Protein AF-0000000076025352 (afdb_homodimer)

Nearest PDB structures (foldseek):
  6xon-assembly1_A  TM=9.510E-01  e=1.377E-17  Tequatrovirus T4
  6xop-assembly1_A  TM=9.539E-01  e=1.949E-17  Tequatrovirus T4
  6xoq-assembly1_A  TM=9.532E-01  e=2.065E-17  Tequatrovirus T4
  6xom-assembly1_A  TM=9.532E-01  e=6.968E-17  Tequatrovirus T4
  3tdz-assembly2_B  TM=9.406E-01  e=8.784E-17  Homo sapiens

Foldseek 3Di:
DDDPDDPDDDPPPPPPPPPPPPPVVVVVVVVVVVVVVVVVVVVCVVVVVVQCVPVVSVLVVQLVVQVVQADPPDQFHQLVSLLVVCCVSCVVQAPCSVLLNVCCVVPPNGTHHSLLSNCVNVCRNPADQQRPPDDLPDPHDVSVSVSCVVCNVVRVVVDPPD/DDDPDDPPPPPPPPPPPPPPPPPVVVVVVVVVVVVVVVVVVVVCVVVVVVQCVPVVSVLVVQLVVQVVQADPPDQFHQLVSLLVVCCVSCVVQAPCSVLLNVCCVVPPNGTHHSLLSNCVNVCRNPADQQSVPDDLPDPHDPSVSVSCVVCNVVRVPVDPPD

Sequence (324 aa):
MTTRSALTGSSSSPGSSGQPHSASSQNRSSWMAWCDSIEKLKAQLPKMEQELKDQGKFKDFYQFTFNFAKNPGQKGLDLEMAIAYWNLVLAGRFKFLDLWNKFLVEHHKRSIPKDTWNLLLDFSTMITDDMSNYDEEGAWPVLIDDFVEFARPHIGTKSTAVMTTRS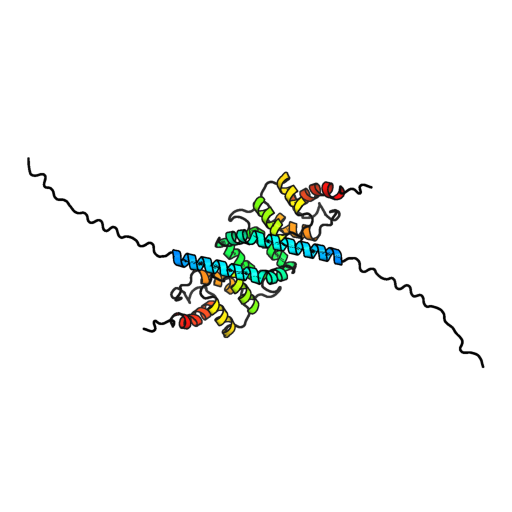ALTGSSSSPGSSGQPHSASSQNRSSWMAWCDSIEKLKAQLPKMEQELKDQGKFKDFYQFTFNFAKNPGQKGLDLEMAIAYWNLVLAGRFKFLDLWNKFLVEHHKRSIPKDTWNLLLDFSTMITDDMSNYDEEGAWPVLIDDFVEFARPHIGTKSTAV

Secondary structure (DSSP, 8-state):
-----------------------HHHHHHHHHHHHHHHHHHHHHHHHHHHHHTSHHHHHHHHHHHHHHHSPTT-SSBPHHHHHHHHHHHSTTT-TTHHHHHHHIIIII-SPBPHHHHHHHHHHHHH--TT-TT--TTSS--HHHHHHHHHHHHHHTTS----/-----------------------HHHHHHHHHHHHHHHHHHHHHHHHHHHHHTSHHHHHHHHHHHHHHHSPTT-SSBPHHHHHHHHHHHSTTT-TTHHHHHHHIIIII-SPBPHHHHHHHHHHHHH--TT-TT--TTSS--HHHHHHHHHHHHHHTTS----

Radius of gyration: 31.34 Å; Cα contacts (8 Å, |Δi|>4): 227; chains: 2; bounding box: 153×83×58 Å

Organism: Dicentrarchus labrax (NCBI:txid13489)

pLDDT: mean 78.86, std 25.61, range [17.31, 98.81]

InterPro domains:
  IPR005176 Potentiating neddylation domain [PF03556] (40-150)
  IPR005176 Potentiating neddylation domain [PS51229] (1-152)
  IPR014764 Defective-in-cullin neddylation protein [PTHR12281] (34-154)
  IPR042460 DCN1-like, PONY binding domain [G3DSA:1.10.238.200] (54-161)

Solvent-accessible surface area (backbone atoms only — not comparable to full-atom values): 19331 Å² total; per-residue (Å²): 135,87,80,89,68,69,90,66,85,82,80,74,73,81,74,77,75,74,72,75,74,75,61,62,61,59,49,50,51,44,49,51,17,48,49,50,17,49,53,39,39,60,70,40,42,64,58,53,50,56,51,46,65,38,65,68,46,31,48,53,50,57,55,47,47,52,68,64,68,27,55,90,93,53,84,40,26,51,45,72,58,46,51,52,49,42,54,34,72,33,36,63,56,28,92,53,47,68,60,51,50,50,49,37,71,75,70,60,79,50,59,44,46,60,67,51,62,50,48,47,54,57,47,39,72,66,59,46,92,75,49,76,76,66,62,83,84,49,98,63,50,66,68,56,47,52,44,50,68,62,43,47,70,68,55,66,63,73,54,79,82,120,140,79,82,85,71,74,85,73,77,77,76,76,72,80,74,76,75,75,70,77,74,76,62,62,60,57,48,51,51,43,48,51,16,48,49,50,18,48,54,39,40,60,70,39,42,64,59,52,50,58,50,46,68,38,65,68,46,31,47,54,50,58,53,47,48,54,67,65,67,26,57,89,92,53,84,42,26,51,45,72,58,46,51,53,48,43,53,33,74,34,36,62,57,28,93,53,49,67,60,51,50,50,48,37,70,74,71,60,80,50,60,43,47,60,68,50,61,53,48,47,54,57,47,39,71,67,59,47,91,77,48,75,76,65,63,82,85,49,97,64,49,67,70,57,48,54,45,49,66,61,42,48,69,68,56,68,59,71,57,79,82,121

Structure (mmCIF, N/CA/C/O backbone):
data_AF-0000000076025352-model_v1
#
loop_
_entity.id
_entity.type
_entity.pdbx_description
1 polymer 'DCN1-like protein'
#
loop_
_atom_site.group_PDB
_atom_site.id
_atom_site.type_symbol
_atom_site.label_atom_id
_atom_site.label_alt_id
_atom_site.label_comp_id
_atom_site.label_asym_id
_atom_site.label_entity_id
_atom_site.label_seq_id
_atom_site.pdbx_PDB_ins_code
_atom_site.Cartn_x
_atom_site.Cartn_y
_atom_site.Cartn_z
_atom_site.occupancy
_atom_site.B_iso_or_equiv
_atom_site.auth_seq_id
_atom_site.auth_comp_id
_atom_site.auth_asym_id
_atom_site.auth_atom_id
_atom_site.pdbx_PDB_model_num
ATOM 1 N N . MET A 1 1 ? 79.125 31.109 20.969 1 20.23 1 MET A N 1
ATOM 2 C CA . MET A 1 1 ? 78.375 31.891 21.953 1 20.23 1 MET A CA 1
ATOM 3 C C . MET A 1 1 ? 76.938 31.375 22.062 1 20.23 1 MET A C 1
ATOM 5 O O . MET A 1 1 ? 76.5 30.625 21.203 1 20.23 1 MET A O 1
ATOM 9 N N . THR A 1 2 ? 76.062 32.375 22.234 1 18.56 2 THR A N 1
ATOM 10 C CA . THR A 1 2 ? 74.875 32.5 23.156 1 18.56 2 THR A CA 1
ATOM 11 C C . THR A 1 2 ? 73.75 31.609 22.688 1 18.56 2 THR A C 1
ATOM 13 O O . THR A 1 2 ? 73.625 31.312 21.5 1 18.56 2 THR A O 1
ATOM 16 N N . THR A 1 3 ? 72.875 31.344 23.656 1 18.31 3 THR A N 1
ATOM 17 C CA . THR A 1 3 ? 71.875 30.578 24.344 1 18.31 3 THR A CA 1
ATOM 18 C C . THR A 1 3 ? 70.562 30.609 23.562 1 18.31 3 THR A C 1
ATOM 20 O O . THR A 1 3 ? 70.062 31.688 23.219 1 18.31 3 THR A O 1
ATOM 23 N N . ARG A 1 4 ? 70.188 29.453 22.984 1 26.75 4 ARG A N 1
ATOM 24 C CA . ARG A 1 4 ? 69.125 28.781 22.234 1 26.75 4 ARG A CA 1
ATOM 25 C C . ARG A 1 4 ? 67.75 29 22.906 1 26.75 4 ARG A C 1
ATOM 27 O O . ARG A 1 4 ? 66.875 28.203 22.734 1 26.75 4 ARG A O 1
ATOM 34 N N . SER A 1 5 ? 67.75 30.281 23.656 1 18.2 5 SER A N 1
ATOM 35 C CA . SER A 1 5 ? 66.688 30.188 24.656 1 18.2 5 SER A CA 1
ATOM 36 C C . SER A 1 5 ? 65.375 29.875 24 1 18.2 5 SER A C 1
ATOM 38 O O . SER A 1 5 ? 65.188 30.047 22.797 1 18.2 5 SER A O 1
ATOM 40 N N . ALA A 1 6 ? 64.188 30.297 24.688 1 22.97 6 ALA A N 1
ATOM 41 C CA . ALA A 1 6 ? 62.969 29.828 25.344 1 22.97 6 ALA A CA 1
ATOM 42 C C . ALA A 1 6 ? 61.75 30.109 24.5 1 22.97 6 ALA A C 1
ATOM 44 O O . ALA A 1 6 ? 60.625 29.906 24.938 1 22.97 6 ALA A O 1
ATOM 45 N N . LEU A 1 7 ? 61.969 30.562 23.156 1 24.22 7 LEU A N 1
ATOM 46 C CA . LEU A 1 7 ? 60.75 31.297 22.844 1 24.22 7 LEU A CA 1
ATOM 47 C C . LEU A 1 7 ? 59.531 30.391 22.938 1 24.22 7 LEU A C 1
ATOM 49 O O . LEU A 1 7 ? 59.438 29.391 22.234 1 24.22 7 LEU A O 1
ATOM 53 N N . THR A 1 8 ? 58.906 30.359 24.188 1 19.48 8 THR A N 1
ATOM 54 C CA . THR A 1 8 ? 57.812 29.578 24.734 1 19.48 8 THR A CA 1
ATOM 55 C C . THR A 1 8 ? 56.531 29.828 23.953 1 19.48 8 THR A C 1
ATOM 57 O O . THR A 1 8 ? 55.75 28.891 23.703 1 19.48 8 THR A O 1
ATOM 60 N N . GLY A 1 9 ? 56.188 31.141 23.656 1 20.77 9 GLY A N 1
ATOM 61 C CA . GLY A 1 9 ? 54.812 31.375 24.109 1 20.77 9 GLY A CA 1
ATOM 62 C C . GLY A 1 9 ? 53.781 30.547 23.359 1 20.77 9 GLY A C 1
ATOM 63 O O . GLY A 1 9 ? 54.062 30 22.297 1 20.77 9 GLY A O 1
ATOM 64 N N . SER A 1 10 ? 52.531 30.375 24 1 20.89 10 SER A N 1
ATOM 65 C CA . SER A 1 10 ? 51.25 29.656 24.188 1 20.89 10 SER A CA 1
ATOM 66 C C . SER A 1 10 ? 50.281 29.922 23.031 1 20.89 10 SER A C 1
ATOM 68 O O . SER A 1 10 ? 50 31.078 22.734 1 20.89 10 SER A O 1
ATOM 70 N N . SER A 1 11 ? 50.406 29.266 21.922 1 21.17 11 SER A N 1
ATOM 71 C CA . SER A 1 11 ? 49.5 29.328 20.781 1 21.17 11 SER A CA 1
ATOM 72 C C . SER A 1 11 ? 48.094 29 21.188 1 21.17 11 SER A C 1
ATOM 74 O O . SER A 1 11 ? 47.812 27.891 21.641 1 21.17 11 SER A O 1
ATOM 76 N N . SER A 1 12 ? 47.375 29.953 21.875 1 21.78 12 SER A N 1
ATOM 77 C CA . SER A 1 12 ? 46 29.75 22.328 1 21.78 12 SER A CA 1
ATOM 78 C C . SER A 1 12 ? 45.062 29.484 21.141 1 21.78 12 SER A C 1
ATOM 80 O O . SER A 1 12 ? 44.75 30.406 20.391 1 21.78 12 SER A O 1
ATOM 82 N N . SER A 1 13 ? 45.344 28.688 20.156 1 24.89 13 SER A N 1
ATOM 83 C CA . SER A 1 13 ? 44.375 28.734 19.094 1 24.89 13 SER A CA 1
ATOM 84 C C . SER A 1 13 ? 42.969 28.391 19.594 1 24.89 13 SER A C 1
ATOM 86 O O . SER A 1 13 ? 42.812 27.469 20.422 1 24.89 13 SER A O 1
ATOM 88 N N . PRO A 1 14 ? 42 29.359 19.641 1 24.5 14 PRO A N 1
ATOM 89 C CA . PRO A 1 14 ? 40.625 29.234 20.078 1 24.5 14 PRO A CA 1
ATOM 90 C C . PRO A 1 14 ? 39.844 28.125 19.344 1 24.5 14 PRO A C 1
ATOM 92 O O . PRO A 1 14 ? 39.969 28.016 18.125 1 24.5 14 PRO A O 1
ATOM 95 N N . GLY A 1 15 ? 40 26.828 19.672 1 24.16 15 GLY A N 1
ATOM 96 C CA . GLY A 1 15 ? 39.219 25.766 19.094 1 24.16 15 GLY A CA 1
ATOM 97 C C . GLY A 1 15 ? 37.719 25.984 19.203 1 24.16 15 GLY A C 1
ATOM 98 O O . GLY A 1 15 ? 37.188 26.094 20.312 1 24.16 15 GLY A O 1
ATOM 99 N N . SER A 1 16 ? 37.188 26.922 18.422 1 25.41 16 SER A N 1
ATOM 100 C CA . SER A 1 16 ? 35.719 27.094 18.406 1 25.41 16 SER A CA 1
ATOM 101 C C . SER A 1 16 ? 35.031 25.734 18.328 1 25.41 16 SER A C 1
ATOM 103 O O . SER A 1 16 ? 35.312 24.922 17.453 1 25.41 16 SER A O 1
ATOM 105 N N . SER A 1 17 ? 34.781 25.156 19.5 1 27.14 17 SER A N 1
ATOM 106 C CA . SER A 1 17 ? 33.938 23.969 19.641 1 27.14 17 SER A CA 1
ATOM 107 C C . SER A 1 17 ? 32.594 24.156 18.938 1 27.14 17 SER A C 1
ATOM 109 O O . SER A 1 17 ? 31.859 25.094 19.219 1 27.14 17 SER A O 1
ATOM 111 N N . GLY A 1 18 ? 32.469 24.141 17.625 1 29.23 18 GLY A N 1
ATOM 112 C CA . GLY A 1 18 ? 31.219 24 16.922 1 29.23 18 GLY A CA 1
ATOM 113 C C . GLY A 1 18 ? 30.25 23.031 17.578 1 29.23 18 GLY A C 1
ATOM 114 O O . GLY A 1 18 ? 30.594 21.875 17.797 1 29.23 18 GLY A O 1
ATOM 115 N N . GLN A 1 19 ? 29.5 23.5 18.547 1 30.59 19 GLN A N 1
ATOM 116 C CA . GLN A 1 19 ? 28.453 22.703 19.188 1 30.59 19 GLN A CA 1
ATOM 117 C C . GLN A 1 19 ? 27.609 21.984 18.141 1 30.59 19 GLN A C 1
ATOM 119 O O . GLN A 1 19 ? 27.125 22.609 17.188 1 30.59 19 GLN A O 1
ATOM 124 N N . PRO A 1 20 ? 27.938 20.797 17.797 1 38.41 20 PRO A N 1
ATOM 125 C CA . PRO A 1 20 ? 27.016 20.031 16.969 1 38.41 20 PRO A CA 1
ATOM 126 C C . PRO A 1 20 ? 25.547 20.266 17.344 1 38.41 20 PRO A C 1
ATOM 128 O O . PRO A 1 20 ? 25.219 20.359 18.516 1 38.41 20 PRO A O 1
ATOM 131 N N . HIS A 1 21 ? 24.828 21.234 16.844 1 34 21 HIS A N 1
ATOM 132 C CA . HIS A 1 21 ? 23.391 21.406 16.953 1 34 21 HIS A CA 1
ATOM 133 C C . HIS A 1 21 ? 22.688 20.062 17.156 1 34 21 HIS A C 1
ATOM 135 O O . HIS A 1 21 ? 23.156 19.031 16.656 1 34 21 HIS A O 1
ATOM 141 N N . SER A 1 22 ? 21.844 19.781 18.172 1 35.88 22 SER A N 1
ATOM 142 C CA . SER A 1 22 ? 21.031 18.734 18.766 1 35.88 22 SER A CA 1
ATOM 143 C C . SER A 1 22 ? 20.188 18.016 17.719 1 35.88 22 SER A C 1
ATOM 145 O O . SER A 1 22 ? 19.094 18.469 17.375 1 35.88 22 SER A O 1
ATOM 147 N N . ALA A 1 23 ? 20.562 17.703 16.609 1 42.88 23 ALA A N 1
ATOM 148 C CA . ALA A 1 23 ? 20.031 16.688 15.727 1 42.88 23 ALA A CA 1
ATOM 149 C C . ALA A 1 23 ? 19.484 15.5 16.516 1 42.88 23 ALA A C 1
ATOM 151 O O . ALA A 1 23 ? 18.766 14.656 15.961 1 42.88 23 ALA A O 1
ATOM 152 N N . SER A 1 24 ? 19.891 15.227 17.688 1 44.38 24 SER A N 1
ATOM 153 C CA . SER A 1 24 ? 19.531 14.086 18.531 1 44.38 24 SER A CA 1
ATOM 154 C C . SER A 1 24 ? 18.047 14.133 18.922 1 44.38 24 SER A C 1
ATOM 156 O O . SER A 1 24 ? 17.422 13.094 19.094 1 44.38 24 SER A O 1
ATOM 158 N N . SER A 1 25 ? 17.562 15.328 19.266 1 47.84 25 SER A N 1
ATOM 159 C CA . SER A 1 25 ? 16.172 15.469 19.703 1 47.84 25 SER A CA 1
ATOM 160 C C . SER A 1 25 ? 15.203 15.195 18.562 1 47.84 25 SER A C 1
ATOM 162 O O . SER A 1 25 ? 14.172 14.555 18.766 1 47.84 25 SER A O 1
ATOM 164 N N . GLN A 1 26 ? 15.516 15.664 17.391 1 49.66 26 GLN A N 1
ATOM 165 C CA . GLN A 1 26 ? 14.703 15.391 16.203 1 49.66 26 GLN A CA 1
ATOM 166 C C . GLN A 1 26 ? 14.625 13.898 15.922 1 49.66 26 GLN A C 1
ATOM 168 O O . GLN A 1 26 ? 13.57 13.375 15.562 1 49.66 26 GLN A O 1
ATOM 173 N N . ASN A 1 27 ? 15.789 13.266 16.172 1 54.78 27 ASN A N 1
ATOM 174 C CA . ASN A 1 27 ? 15.828 11.828 15.938 1 54.78 27 ASN A CA 1
ATOM 175 C C . ASN A 1 27 ? 14.922 11.078 16.906 1 54.78 27 ASN A C 1
ATOM 177 O O . ASN A 1 27 ? 14.289 10.086 16.531 1 54.78 27 ASN A O 1
ATOM 181 N N . ARG A 1 28 ? 14.961 11.578 18.219 1 56.34 28 ARG A N 1
ATOM 182 C CA . ARG A 1 28 ? 14.117 10.914 19.203 1 56.34 28 ARG A CA 1
ATOM 183 C C . ARG A 1 28 ? 12.641 11.086 18.875 1 56.34 28 ARG A C 1
ATOM 185 O O . ARG A 1 28 ? 11.852 10.141 18.984 1 56.34 28 ARG A O 1
ATOM 192 N N . SER A 1 29 ? 12.289 12.297 18.391 1 61.16 29 SER A N 1
ATOM 193 C CA . SER A 1 29 ? 10.898 12.555 18.031 1 61.16 29 SER A CA 1
ATOM 194 C C . SER A 1 29 ? 10.492 11.773 16.797 1 61.16 29 SER A C 1
ATOM 196 O O . SER A 1 29 ? 9.383 11.234 16.734 1 61.16 29 SER A O 1
ATOM 198 N N . SER A 1 30 ? 11.508 11.633 15.977 1 64.69 30 SER A N 1
ATOM 199 C CA . SER A 1 30 ? 11.234 10.891 14.75 1 64.69 30 SER A CA 1
ATOM 200 C C . SER A 1 30 ? 11.062 9.398 15.031 1 64.69 30 SER A C 1
ATOM 202 O O . SER A 1 30 ? 10.18 8.758 14.461 1 64.69 30 SER A O 1
ATOM 204 N N . TRP A 1 31 ? 11.883 8.953 16.047 1 70.44 31 TRP A N 1
ATOM 205 C CA . TRP A 1 31 ? 11.789 7.547 16.406 1 70.44 31 TRP A CA 1
ATOM 206 C C . TRP A 1 31 ? 10.461 7.246 17.094 1 70.44 31 TRP A C 1
ATOM 208 O O . TRP A 1 31 ? 9.82 6.234 16.797 1 70.44 31 TRP A O 1
ATOM 218 N N . MET A 1 32 ? 10.086 8.086 17.984 1 74.44 32 MET A N 1
ATOM 219 C CA . MET A 1 32 ? 8.82 7.91 18.688 1 74.44 32 MET A CA 1
ATOM 220 C C . MET A 1 32 ? 7.645 8.008 17.734 1 74.44 32 MET A C 1
ATOM 222 O O . MET A 1 32 ? 6.691 7.227 17.828 1 74.44 32 MET A O 1
ATOM 226 N N . ALA A 1 33 ? 7.773 8.883 16.891 1 71.44 33 ALA A N 1
ATOM 227 C CA . ALA A 1 33 ? 6.734 9.047 15.883 1 71.44 33 ALA A CA 1
ATOM 228 C C . ALA A 1 33 ? 6.621 7.809 15 1 71.44 33 ALA A C 1
ATOM 230 O O . ALA A 1 33 ? 5.516 7.348 14.703 1 71.44 33 ALA A O 1
ATOM 231 N N . TRP A 1 34 ? 7.793 7.359 14.742 1 71.88 34 TRP A N 1
ATOM 232 C CA . TRP A 1 34 ? 7.828 6.141 13.938 1 71.88 34 TRP A CA 1
ATOM 233 C C . TRP A 1 34 ? 7.176 4.98 14.68 1 71.88 34 TRP A C 1
ATOM 235 O O . TRP A 1 34 ? 6.379 4.238 14.102 1 71.88 34 TRP A O 1
ATOM 245 N N . CYS A 1 35 ? 7.477 4.926 15.938 1 73.12 35 CYS A N 1
ATOM 246 C CA . CYS A 1 35 ? 6.871 3.859 16.719 1 73.12 35 CYS A CA 1
ATOM 247 C C . CYS A 1 35 ? 5.363 4.047 16.844 1 73.12 35 CYS A C 1
ATOM 249 O O . CYS A 1 35 ? 4.609 3.074 16.812 1 73.12 35 CYS A O 1
ATOM 251 N N . ASP A 1 36 ? 4.984 5.211 16.984 1 77.44 36 ASP A N 1
ATOM 252 C CA . ASP A 1 36 ? 3.562 5.523 17.078 1 77.44 36 ASP A CA 1
ATOM 253 C C . ASP A 1 36 ? 2.84 5.18 15.773 1 77.44 36 ASP A C 1
ATOM 255 O O . ASP A 1 36 ? 1.751 4.602 15.797 1 77.44 36 ASP A O 1
ATOM 259 N N . SER A 1 37 ? 3.506 5.512 14.742 1 75.44 37 SER A N 1
ATOM 260 C CA . SER A 1 37 ? 2.945 5.184 13.43 1 75.44 37 SER A CA 1
ATOM 261 C C . SER A 1 37 ? 2.793 3.676 13.258 1 75.44 37 SER A C 1
ATOM 263 O O . SER A 1 37 ? 1.781 3.205 12.734 1 75.44 37 SER A O 1
ATOM 265 N N . ILE A 1 38 ? 3.697 2.969 13.742 1 74.12 38 ILE A N 1
ATOM 266 C CA . ILE A 1 38 ? 3.676 1.519 13.586 1 74.12 38 ILE A CA 1
ATOM 267 C C . ILE A 1 38 ? 2.551 0.929 14.438 1 74.12 38 ILE A C 1
ATOM 269 O O . ILE A 1 38 ? 1.847 0.017 14 1 74.12 38 ILE A O 1
ATOM 273 N N . GLU A 1 39 ? 2.488 1.438 15.656 1 78.69 39 GLU A N 1
ATOM 274 C CA . GLU A 1 39 ? 1.408 0.969 16.516 1 78.69 39 GLU A CA 1
ATOM 275 C C . GLU A 1 39 ? 0.044 1.255 15.898 1 78.69 39 GLU A C 1
ATOM 277 O O . GLU A 1 39 ? -0.862 0.42 15.969 1 78.69 39 GLU A O 1
ATOM 282 N N . LYS A 1 40 ? -0.032 2.34 15.312 1 80.62 40 LYS A N 1
ATOM 283 C CA . LYS A 1 40 ? -1.286 2.689 14.648 1 80.62 40 LYS A CA 1
ATOM 284 C C . LYS A 1 40 ? -1.534 1.804 13.43 1 80.62 40 LYS A C 1
ATOM 286 O O . LYS A 1 40 ? -2.66 1.359 13.203 1 80.62 40 LYS A O 1
ATOM 291 N N . LEU A 1 41 ? -0.504 1.579 12.742 1 76.94 41 LEU A N 1
ATOM 292 C CA . LEU A 1 41 ? -0.614 0.673 11.602 1 76.94 41 LEU A CA 1
ATOM 293 C C . LEU A 1 41 ? -1.062 -0.714 12.055 1 76.94 41 LEU A C 1
ATOM 295 O O . LEU A 1 41 ? -1.964 -1.305 11.453 1 76.94 41 LEU A O 1
ATOM 299 N N . LYS A 1 42 ? -0.481 -1.163 13.102 1 77.19 42 LYS A N 1
ATOM 300 C CA . LYS A 1 42 ? -0.827 -2.477 13.641 1 77.19 42 LYS A CA 1
ATOM 301 C C . LY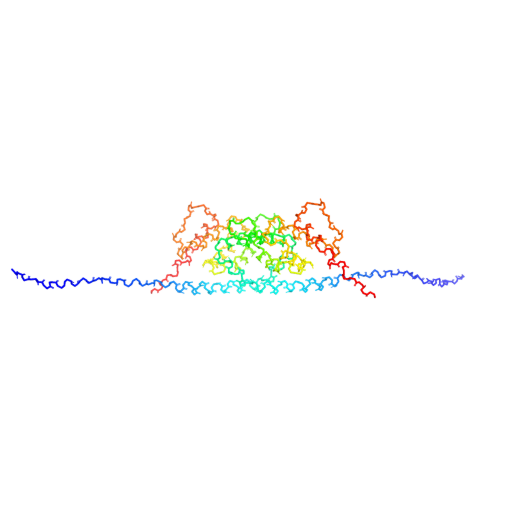S A 1 42 ? -2.291 -2.529 14.07 1 77.19 42 LYS A C 1
ATOM 303 O O . LYS A 1 42 ? -2.975 -3.529 13.844 1 77.19 42 LYS A O 1
ATOM 308 N N . ALA A 1 43 ? -2.67 -1.441 14.641 1 80.38 43 ALA A N 1
ATOM 309 C CA . ALA A 1 43 ? -4.051 -1.374 15.117 1 80.38 43 ALA A CA 1
ATOM 310 C C . ALA A 1 43 ? -5.031 -1.351 13.953 1 80.38 43 ALA A C 1
ATOM 312 O O . ALA A 1 43 ? -6.188 -1.759 14.094 1 80.38 43 ALA A O 1
ATOM 313 N N . GLN A 1 44 ? -4.566 -0.937 12.867 1 76.88 44 GLN A N 1
ATOM 314 C CA . GLN A 1 44 ? -5.438 -0.797 11.703 1 76.88 44 GLN A CA 1
ATOM 315 C C . GLN A 1 44 ? -5.34 -2.018 10.797 1 76.88 44 GLN A C 1
ATOM 317 O O . GLN A 1 44 ? -6.066 -2.121 9.805 1 76.88 44 GLN A O 1
ATOM 322 N N . LEU A 1 45 ? -4.543 -2.91 11.109 1 78.19 45 LEU A N 1
ATOM 323 C CA . LEU A 1 45 ? -4.289 -4.07 10.258 1 78.19 45 LEU A CA 1
ATOM 324 C C . LEU A 1 45 ? -5.578 -4.832 9.977 1 78.19 45 LEU A C 1
ATOM 326 O O . LEU A 1 45 ? -5.852 -5.203 8.836 1 78.19 45 LEU A O 1
ATOM 330 N N . PRO A 1 46 ? -6.426 -4.984 10.984 1 77.88 46 PRO A N 1
ATOM 331 C CA . PRO A 1 46 ? -7.684 -5.684 10.711 1 77.88 46 PRO A CA 1
ATOM 332 C C . PRO A 1 46 ? -8.547 -4.961 9.68 1 77.88 46 PRO A C 1
ATOM 334 O O . PRO A 1 46 ? -9.18 -5.605 8.836 1 77.88 46 PRO A O 1
ATOM 337 N N . LYS A 1 47 ? -8.547 -3.674 9.789 1 78.25 47 LYS A N 1
ATOM 338 C CA . LYS A 1 47 ? -9.32 -2.891 8.828 1 78.25 47 LYS A CA 1
ATOM 339 C C . LYS A 1 47 ? -8.727 -3.006 7.422 1 78.25 47 LYS A C 1
ATOM 341 O O . LYS A 1 47 ? -9.461 -3.178 6.445 1 78.25 47 LYS A O 1
ATOM 346 N N . MET A 1 48 ? -7.547 -2.928 7.355 1 77.94 48 MET A N 1
ATOM 347 C CA . MET A 1 48 ? -6.855 -3.082 6.082 1 77.94 48 MET A CA 1
ATOM 348 C C . MET A 1 48 ? -7.102 -4.465 5.492 1 77.94 48 MET A C 1
ATOM 350 O O . MET A 1 48 ? -7.336 -4.602 4.289 1 77.94 48 MET A O 1
ATOM 354 N N . GLU A 1 49 ? -7.062 -5.383 6.352 1 77 49 GLU A N 1
ATOM 355 C CA . GLU A 1 49 ? -7.344 -6.754 5.941 1 77 49 GLU A CA 1
ATOM 356 C C . GLU A 1 49 ? -8.75 -6.883 5.363 1 77 49 GLU A C 1
ATOM 358 O O . GLU A 1 49 ? -8.961 -7.582 4.371 1 77 49 GLU A O 1
ATOM 363 N N . GLN A 1 50 ? -9.609 -6.328 6.098 1 82.38 50 GLN A N 1
ATOM 364 C CA . GLN A 1 50 ? -10.992 -6.363 5.641 1 82.38 50 GLN A CA 1
ATOM 365 C C . GLN A 1 50 ? -11.141 -5.715 4.266 1 82.38 50 GLN A C 1
ATOM 367 O O . GLN A 1 50 ? -11.844 -6.238 3.398 1 82.38 50 GLN A O 1
ATOM 372 N N . GLU A 1 51 ? -10.477 -4.652 4.07 1 79.88 51 GLU A N 1
ATOM 373 C CA . GLU A 1 51 ? -10.492 -3.967 2.781 1 79.88 51 GLU A CA 1
ATOM 374 C C . GLU A 1 51 ? -9.898 -4.84 1.681 1 79.88 51 GLU A C 1
ATOM 376 O O . GLU A 1 51 ? -10.398 -4.859 0.555 1 79.88 51 GLU A O 1
ATOM 381 N N . LEU A 1 52 ? -8.969 -5.586 2.006 1 83.25 52 LEU A N 1
ATOM 382 C CA . LEU A 1 52 ? -8.234 -6.406 1.047 1 83.25 52 LEU A CA 1
ATOM 383 C C . LEU A 1 52 ? -9.031 -7.648 0.67 1 83.25 52 LEU A C 1
ATOM 385 O O . LEU A 1 52 ? -8.672 -8.359 -0.269 1 83.25 52 LEU A O 1
ATOM 389 N N . LYS A 1 53 ? -10.133 -7.852 1.337 1 83.5 53 LYS A N 1
ATOM 390 C CA . LYS A 1 53 ? -11.023 -8.938 0.949 1 83.5 53 LYS A CA 1
ATOM 391 C C . LYS A 1 53 ? -11.805 -8.586 -0.312 1 83.5 53 LYS A C 1
ATOM 393 O O . LYS A 1 53 ? -12.266 -9.469 -1.036 1 83.5 53 LYS A O 1
ATOM 398 N N . ASP A 1 54 ? -11.875 -7.281 -0.487 1 88.94 54 ASP A N 1
ATOM 399 C CA . ASP A 1 54 ? -12.43 -6.832 -1.759 1 88.94 54 ASP A CA 1
ATOM 400 C C . ASP A 1 54 ? -11.484 -7.148 -2.914 1 88.94 54 ASP A C 1
ATOM 402 O O . ASP A 1 54 ? -10.328 -6.707 -2.918 1 88.94 54 ASP A O 1
ATOM 406 N N . GLN A 1 55 ? -11.914 -7.859 -3.93 1 90.06 55 GLN A N 1
ATOM 407 C CA . GLN A 1 55 ? -11.078 -8.344 -5.02 1 90.06 55 GLN A CA 1
ATOM 408 C C . GLN A 1 55 ? -10.469 -7.18 -5.801 1 90.06 55 GLN A C 1
ATOM 410 O O . GLN A 1 55 ? -9.312 -7.246 -6.227 1 90.06 55 GLN A O 1
ATOM 415 N N . GLY A 1 56 ? -11.289 -6.211 -5.992 1 93.38 56 GLY A N 1
ATOM 416 C CA . GLY A 1 56 ? -10.789 -5.047 -6.707 1 93.38 56 GLY A CA 1
ATOM 417 C C . GLY A 1 56 ? -9.695 -4.309 -5.949 1 93.38 56 GLY A C 1
ATOM 418 O O . GLY A 1 56 ? -8.664 -3.961 -6.523 1 93.38 56 GLY A O 1
ATOM 419 N N . LYS A 1 57 ? -9.891 -4.109 -4.684 1 92.12 57 LYS A N 1
ATOM 420 C CA . LYS A 1 57 ? -8.906 -3.438 -3.844 1 92.12 57 LYS A CA 1
ATOM 421 C C . LYS A 1 57 ? -7.629 -4.266 -3.721 1 92.12 57 LYS A C 1
ATOM 423 O O . LYS A 1 57 ? -6.523 -3.721 -3.762 1 92.12 57 LYS A O 1
ATOM 428 N N . PHE A 1 58 ? -7.852 -5.523 -3.594 1 93.44 58 PHE A N 1
ATOM 429 C CA . PHE A 1 58 ? -6.684 -6.395 -3.512 1 93.44 58 PHE A CA 1
ATOM 430 C C . PHE A 1 58 ? -5.871 -6.328 -4.801 1 93.44 58 PHE A C 1
ATOM 432 O O . PHE A 1 58 ? -4.641 -6.246 -4.758 1 93.44 58 PHE A O 1
ATOM 439 N N . LYS A 1 59 ? -6.562 -6.336 -5.855 1 96.06 59 LYS A N 1
ATOM 440 C CA . LYS A 1 59 ? -5.883 -6.25 -7.145 1 96.06 59 LYS A CA 1
ATOM 441 C C . LYS A 1 59 ? -5.105 -4.941 -7.273 1 96.06 59 LYS A C 1
ATOM 443 O O . LYS A 1 59 ? -3.949 -4.941 -7.699 1 96.06 59 LYS A O 1
ATOM 448 N N . ASP A 1 60 ? -5.719 -3.904 -6.895 1 94.94 60 ASP A N 1
ATOM 449 C CA . ASP A 1 60 ? -5.047 -2.611 -6.922 1 94.94 60 ASP A CA 1
ATOM 450 C C . ASP A 1 60 ? -3.795 -2.625 -6.043 1 94.94 60 ASP A C 1
ATOM 452 O O . ASP A 1 60 ? -2.736 -2.148 -6.457 1 94.94 60 ASP A O 1
ATOM 456 N N . PHE A 1 61 ? -3.977 -3.17 -4.902 1 93.5 61 PHE A N 1
ATOM 457 C CA . PHE A 1 61 ? -2.857 -3.26 -3.975 1 93.5 61 PHE A CA 1
ATOM 458 C C . PHE A 1 61 ? -1.748 -4.137 -4.543 1 93.5 61 PHE A C 1
ATOM 460 O O . PHE A 1 61 ? -0.584 -3.73 -4.574 1 93.5 61 PHE A O 1
ATOM 467 N N . TYR A 1 62 ? -2.107 -5.266 -5.031 1 96.38 62 TYR A N 1
ATOM 468 C CA . TYR A 1 62 ? -1.146 -6.203 -5.598 1 96.38 62 TYR A CA 1
ATOM 469 C C . TYR A 1 62 ? -0.355 -5.555 -6.73 1 96.38 62 TYR A C 1
ATOM 471 O O . TYR A 1 62 ? 0.875 -5.637 -6.758 1 96.38 62 TYR A O 1
ATOM 479 N N . GLN A 1 63 ? -1.015 -4.906 -7.617 1 97.38 63 GLN A N 1
ATOM 480 C CA . GLN A 1 63 ? -0.354 -4.277 -8.758 1 97.38 63 GLN A CA 1
ATOM 481 C C . GLN A 1 63 ? 0.527 -3.113 -8.305 1 97.38 63 GLN A C 1
ATOM 483 O O . GLN A 1 63 ? 1.587 -2.871 -8.883 1 97.38 63 GLN A O 1
ATOM 488 N N . PHE A 1 64 ? 0.158 -2.482 -7.285 1 95.31 64 PHE A N 1
ATOM 489 C CA . PHE A 1 64 ? 0.944 -1.399 -6.707 1 95.31 64 PHE A CA 1
ATOM 490 C C . PHE A 1 64 ? 2.285 -1.915 -6.199 1 95.31 64 PHE A C 1
ATOM 492 O O . PHE A 1 64 ? 3.309 -1.24 -6.332 1 95.31 64 PHE A O 1
ATOM 499 N N . THR A 1 65 ? 2.277 -3.072 -5.617 1 95.88 65 THR A N 1
ATOM 500 C CA . THR A 1 65 ? 3.465 -3.594 -4.953 1 95.88 65 THR A CA 1
ATOM 501 C C . THR A 1 65 ? 4.613 -3.752 -5.945 1 95.88 65 THR A C 1
ATOM 503 O O . THR A 1 65 ? 5.785 -3.65 -5.566 1 95.88 65 THR A O 1
ATOM 506 N N . PHE A 1 66 ? 4.367 -3.947 -7.238 1 97.25 66 PHE A N 1
ATOM 507 C CA . PHE A 1 66 ? 5.43 -4.07 -8.227 1 97.25 66 PHE A CA 1
ATOM 508 C C . PHE A 1 66 ? 6.293 -2.814 -8.258 1 97.25 66 PHE A C 1
ATOM 510 O O . PHE A 1 66 ? 7.508 -2.887 -8.078 1 97.25 66 PHE A O 1
ATOM 517 N N . ASN A 1 67 ? 5.609 -1.69 -8.453 1 94.5 67 ASN A N 1
ATOM 518 C CA . ASN A 1 67 ? 6.328 -0.423 -8.523 1 94.5 67 ASN A CA 1
ATOM 519 C C . ASN A 1 67 ? 6.949 -0.053 -7.18 1 94.5 67 ASN A C 1
ATOM 521 O O . ASN A 1 67 ? 8.008 0.569 -7.129 1 94.5 67 ASN A O 1
ATOM 525 N N . PHE A 1 68 ? 6.301 -0.374 -6.148 1 92.75 68 PHE A N 1
ATOM 526 C CA . PHE A 1 68 ? 6.773 -0.094 -4.797 1 92.75 68 PHE A CA 1
ATOM 527 C C . PHE A 1 68 ? 8.031 -0.889 -4.488 1 92.75 68 PHE A C 1
ATOM 529 O O . PHE A 1 68 ? 8.953 -0.381 -3.838 1 92.75 68 PHE A O 1
ATOM 536 N N . ALA A 1 69 ? 8.07 -2.092 -5.02 1 93 69 ALA A N 1
ATOM 537 C CA . ALA A 1 69 ? 9.164 -3.006 -4.711 1 93 69 ALA A CA 1
ATOM 538 C C . ALA A 1 69 ? 10.344 -2.789 -5.66 1 93 69 ALA A C 1
ATOM 540 O O . ALA A 1 69 ? 11.484 -3.105 -5.324 1 93 69 ALA A O 1
ATOM 541 N N . LYS A 1 70 ? 10.055 -2.354 -6.781 1 94.12 70 LYS A N 1
ATOM 542 C CA . LYS A 1 70 ? 11.102 -2.195 -7.781 1 94.12 70 LYS A CA 1
ATOM 543 C C . LYS A 1 70 ? 12.031 -1.034 -7.43 1 94.12 70 LYS A C 1
ATOM 545 O O . LYS A 1 70 ? 11.594 -0.043 -6.84 1 94.12 70 LYS A O 1
ATOM 550 N N . ASN A 1 71 ? 13.258 -1.17 -7.785 1 90.62 71 ASN A N 1
ATOM 551 C CA . ASN A 1 71 ? 14.195 -0.059 -7.645 1 90.62 71 ASN A CA 1
ATOM 552 C C . ASN A 1 71 ? 13.914 1.039 -8.672 1 90.62 71 ASN A C 1
ATOM 554 O O . ASN A 1 71 ? 13.531 0.752 -9.805 1 90.62 71 ASN A O 1
ATOM 558 N N . PRO A 1 72 ? 14.164 2.236 -8.188 1 87.31 72 PRO A N 1
ATOM 559 C CA . PRO A 1 72 ? 13.961 3.338 -9.133 1 87.31 72 PRO A CA 1
ATOM 560 C C . PRO A 1 72 ? 14.82 3.207 -10.391 1 87.31 72 PRO A C 1
ATOM 562 O O . PRO A 1 72 ? 16 2.883 -10.305 1 87.31 72 PRO A O 1
ATOM 565 N N . GLY A 1 73 ? 14.25 3.418 -11.523 1 90.12 73 GLY A N 1
ATOM 566 C CA . GLY A 1 73 ? 14.977 3.359 -12.789 1 90.12 73 GLY A CA 1
ATOM 567 C C . GLY A 1 73 ? 14.938 1.986 -13.43 1 90.12 73 GLY A C 1
ATOM 568 O O . GLY A 1 73 ? 15.352 1.823 -14.578 1 90.12 73 GLY A O 1
ATOM 569 N N . GLN A 1 74 ? 14.602 0.992 -12.797 1 93.31 74 GLN A N 1
ATOM 570 C CA . GLN A 1 74 ? 14.508 -0.353 -13.352 1 93.31 74 GLN A CA 1
ATOM 571 C C . GLN A 1 74 ? 13.125 -0.612 -13.938 1 93.31 74 GLN A C 1
ATOM 573 O O . GLN A 1 74 ? 12.117 -0.16 -13.391 1 93.31 74 GLN A O 1
ATOM 578 N N . LYS A 1 75 ? 13.109 -1.296 -15.008 1 95.44 75 LYS A N 1
ATOM 579 C CA . LYS A 1 75 ? 11.836 -1.643 -15.625 1 95.44 75 LYS A CA 1
ATOM 580 C C . LYS A 1 75 ? 11.227 -2.877 -14.969 1 95.44 75 LYS A C 1
ATOM 582 O O . LYS A 1 75 ? 10.016 -2.926 -14.727 1 95.44 75 LYS A O 1
ATOM 587 N N . GLY A 1 76 ? 12.148 -3.895 -14.648 1 97.44 76 GLY A N 1
ATOM 588 C CA . GLY A 1 76 ? 11.695 -5.133 -14.031 1 97.44 76 GLY A CA 1
ATOM 589 C C . GLY A 1 76 ? 11.93 -5.172 -12.539 1 97.44 76 GLY A C 1
ATOM 590 O O . GLY A 1 76 ? 12.664 -4.34 -11.992 1 97.44 76 GLY A O 1
ATOM 591 N N . LEU A 1 77 ? 11.289 -6.105 -11.922 1 97.56 77 LEU A N 1
ATOM 592 C CA . LEU A 1 77 ? 11.445 -6.359 -10.5 1 97.56 77 LEU A CA 1
ATOM 593 C C . LEU A 1 77 ? 12.438 -7.496 -10.25 1 97.56 77 LEU A C 1
ATOM 595 O O . LEU A 1 77 ? 12.305 -8.578 -10.836 1 97.56 77 LEU A O 1
ATOM 599 N N . ASP A 1 78 ? 13.43 -7.184 -9.375 1 96.75 78 ASP A N 1
ATOM 600 C CA . ASP A 1 78 ? 14.43 -8.203 -9.047 1 96.75 78 ASP A CA 1
ATOM 601 C C . ASP A 1 78 ? 13.758 -9.477 -8.539 1 96.75 78 ASP A C 1
ATOM 603 O O . ASP A 1 78 ? 12.812 -9.422 -7.746 1 96.75 78 ASP A O 1
ATOM 607 N N . LEU A 1 79 ? 14.312 -10.594 -8.969 1 96.81 79 LEU A N 1
ATOM 608 C CA . LEU A 1 79 ? 13.695 -11.883 -8.672 1 96.81 79 LEU A CA 1
ATOM 609 C C . LEU A 1 79 ? 13.602 -12.109 -7.168 1 96.81 79 LEU A C 1
ATOM 611 O O . LEU A 1 79 ? 12.562 -12.531 -6.66 1 96.81 79 LEU A O 1
ATOM 615 N N . GLU A 1 80 ? 14.648 -11.844 -6.484 1 94.69 80 GLU A N 1
ATOM 616 C CA . GLU A 1 80 ? 14.656 -12.047 -5.039 1 94.69 80 GLU A CA 1
ATOM 617 C C . GLU A 1 80 ? 13.57 -11.219 -4.355 1 94.69 80 GLU A C 1
ATOM 619 O O . GLU A 1 80 ? 12.867 -11.719 -3.477 1 94.69 80 GLU A O 1
ATOM 624 N N . MET A 1 81 ? 13.398 -10.039 -4.77 1 92.62 81 MET A N 1
ATOM 625 C CA . MET A 1 81 ? 12.383 -9.148 -4.223 1 92.62 81 MET A CA 1
ATOM 626 C C . MET A 1 81 ? 10.984 -9.594 -4.645 1 92.62 81 MET A C 1
ATOM 628 O O . MET A 1 81 ? 10.055 -9.57 -3.838 1 92.62 81 MET A O 1
ATOM 632 N N . ALA A 1 82 ? 10.883 -10 -5.852 1 96.81 82 ALA A N 1
ATOM 633 C CA . ALA A 1 82 ? 9.594 -10.484 -6.344 1 96.81 82 ALA A CA 1
ATOM 634 C C . ALA A 1 82 ? 9.094 -11.664 -5.516 1 96.81 82 ALA A C 1
ATOM 636 O O . ALA A 1 82 ? 7.953 -11.664 -5.051 1 96.81 82 ALA A O 1
ATOM 637 N N . ILE A 1 83 ? 9.93 -12.578 -5.25 1 96.31 83 ILE A N 1
ATOM 638 C CA . ILE A 1 83 ? 9.594 -13.773 -4.48 1 96.31 83 ILE A CA 1
ATOM 639 C C . ILE A 1 83 ? 9.203 -13.375 -3.061 1 96.31 83 ILE A C 1
ATOM 641 O O . ILE A 1 83 ? 8.234 -13.898 -2.508 1 96.31 83 ILE A O 1
ATOM 645 N N . ALA A 1 84 ? 9.922 -12.469 -2.539 1 90.69 84 ALA A N 1
ATOM 646 C CA . ALA A 1 84 ? 9.602 -11.977 -1.2 1 90.69 84 ALA A CA 1
ATOM 647 C C . ALA A 1 84 ? 8.203 -11.367 -1.153 1 90.69 84 ALA A C 1
ATOM 649 O O . ALA A 1 84 ? 7.414 -11.688 -0.261 1 90.69 84 ALA A O 1
ATOM 650 N N . TYR A 1 85 ? 7.898 -10.562 -2.113 1 92.69 85 TYR A N 1
ATOM 651 C CA . TYR A 1 85 ? 6.609 -9.883 -2.135 1 92.69 85 TYR A CA 1
ATOM 652 C C . TYR A 1 85 ? 5.484 -10.852 -2.48 1 92.69 85 TYR A C 1
ATOM 654 O O . TYR A 1 85 ? 4.379 -10.75 -1.942 1 92.69 85 TYR A O 1
ATOM 662 N N . TRP A 1 86 ? 5.766 -11.781 -3.318 1 96.06 86 TRP A N 1
ATOM 663 C CA . TRP A 1 86 ? 4.746 -12.789 -3.584 1 96.06 86 TRP A CA 1
ATOM 664 C C . TRP A 1 86 ? 4.426 -13.586 -2.326 1 96.06 86 TRP A C 1
ATOM 666 O O . TRP A 1 86 ? 3.26 -13.844 -2.023 1 96.06 86 TRP A O 1
ATOM 676 N N . ASN A 1 87 ? 5.414 -13.984 -1.599 1 91.88 87 ASN A N 1
ATOM 677 C CA . ASN A 1 87 ? 5.211 -14.711 -0.353 1 91.88 87 ASN A CA 1
ATOM 678 C C . ASN A 1 87 ? 4.426 -13.883 0.66 1 91.88 87 ASN A C 1
ATOM 680 O O . ASN A 1 87 ? 3.674 -14.438 1.468 1 91.88 87 ASN A O 1
ATOM 684 N N . LEU A 1 88 ? 4.574 -12.648 0.529 1 86.69 88 LEU A N 1
ATOM 685 C CA . LEU A 1 88 ? 3.855 -11.742 1.421 1 86.69 88 LEU A CA 1
ATOM 686 C C . LEU A 1 88 ? 2.404 -11.586 0.98 1 86.69 88 LEU A C 1
ATOM 688 O O . LEU A 1 88 ? 1.487 -11.719 1.793 1 86.69 88 LEU A O 1
ATOM 692 N N . VAL A 1 89 ? 2.129 -11.398 -0.227 1 90.31 89 VAL A N 1
ATOM 693 C CA . VAL A 1 89 ? 0.837 -10.898 -0.68 1 90.31 89 VAL A CA 1
ATOM 694 C C . VAL A 1 89 ? -0.009 -12.047 -1.217 1 90.31 89 VAL A C 1
ATOM 696 O O . VAL A 1 89 ? -1.241 -11.992 -1.182 1 90.31 89 VAL A O 1
ATOM 699 N N . LEU A 1 90 ? 0.611 -13.117 -1.661 1 92.88 90 LEU A N 1
ATOM 700 C CA . LEU A 1 90 ? -0.159 -14.172 -2.318 1 92.88 90 LEU A CA 1
ATOM 701 C C . LEU A 1 90 ? -0.193 -15.438 -1.466 1 92.88 90 LEU A C 1
ATOM 703 O O . LEU A 1 90 ? -0.787 -16.438 -1.861 1 92.88 90 LEU A O 1
ATOM 707 N N . ALA A 1 91 ? 0.436 -15.391 -0.364 1 88 91 ALA A N 1
ATOM 708 C CA . ALA A 1 91 ? 0.342 -16.531 0.532 1 88 91 ALA A CA 1
ATOM 709 C C . ALA A 1 91 ? -1.114 -16.891 0.821 1 88 91 ALA A C 1
ATOM 711 O O . ALA A 1 91 ? -1.918 -16.016 1.15 1 88 91 ALA A O 1
ATOM 712 N N . GLY A 1 92 ? -1.451 -18.094 0.57 1 85.38 92 GLY A N 1
ATOM 713 C CA . GLY A 1 92 ? -2.812 -18.547 0.802 1 85.38 92 GLY A CA 1
ATOM 714 C C . GLY A 1 92 ? -3.744 -18.266 -0.362 1 85.38 92 GLY A C 1
ATOM 715 O O . GLY A 1 92 ? -4.852 -18.797 -0.422 1 85.38 92 GLY A O 1
ATOM 716 N N . ARG A 1 93 ? -3.322 -17.453 -1.327 1 89.19 93 ARG A N 1
ATOM 717 C CA . ARG A 1 93 ? -4.176 -17.062 -2.445 1 89.19 93 ARG A CA 1
ATOM 718 C C . ARG A 1 93 ? -3.748 -17.75 -3.73 1 89.19 93 ARG A C 1
ATOM 720 O O . ARG A 1 93 ? -4.543 -17.906 -4.66 1 89.19 93 ARG A O 1
ATOM 727 N N . PHE A 1 94 ? -2.549 -18.078 -3.744 1 94.56 94 PHE A N 1
ATOM 728 C CA . PHE A 1 94 ? -2.023 -18.766 -4.918 1 94.56 94 PHE A CA 1
ATOM 729 C C . PHE A 1 94 ? -1.578 -20.172 -4.559 1 94.56 94 PHE A C 1
ATOM 731 O O . PHE A 1 94 ? -0.503 -20.359 -3.988 1 94.56 94 PHE A O 1
ATOM 738 N N . LYS A 1 95 ? -2.287 -21.203 -4.965 1 94.25 95 LYS A N 1
ATOM 739 C CA . LYS A 1 95 ? -2.119 -22.594 -4.527 1 94.25 95 LYS A CA 1
ATOM 740 C C . LYS A 1 95 ? -0.803 -23.172 -5.039 1 94.25 95 LYS A C 1
ATOM 742 O O . LYS A 1 95 ? -0.296 -24.156 -4.488 1 94.25 95 LYS A O 1
ATOM 747 N N . PHE A 1 96 ? -0.242 -22.562 -6.035 1 97.06 96 PHE A N 1
ATOM 748 C CA . PHE A 1 96 ? 0.999 -23.094 -6.586 1 97.06 96 PHE A CA 1
ATOM 749 C C . PHE A 1 96 ? 2.164 -22.156 -6.297 1 97.06 96 PHE A C 1
ATOM 751 O O . PHE A 1 96 ? 3.164 -22.156 -7.02 1 97.06 96 PHE A O 1
ATOM 758 N N . LEU A 1 97 ? 2.045 -21.359 -5.312 1 96 97 LEU A N 1
ATOM 759 C CA . LEU A 1 97 ? 3.045 -20.344 -5.023 1 96 97 LEU A CA 1
ATOM 760 C C . LEU A 1 97 ? 4.422 -20.969 -4.824 1 96 97 LEU A C 1
ATOM 762 O O . LEU A 1 97 ? 5.41 -20.5 -5.391 1 96 97 LEU A O 1
ATOM 766 N N . ASP A 1 98 ? 4.484 -21.984 -4.074 1 95.81 98 ASP A N 1
ATOM 767 C CA . ASP A 1 98 ? 5.762 -22.641 -3.816 1 95.81 98 ASP A CA 1
ATOM 768 C C . ASP A 1 98 ? 6.379 -23.172 -5.109 1 95.81 98 ASP A C 1
ATOM 770 O O . ASP A 1 98 ? 7.582 -23.031 -5.332 1 95.81 98 ASP A O 1
ATOM 774 N N . LEU A 1 99 ? 5.57 -23.844 -5.867 1 97.31 99 LEU A N 1
ATOM 775 C CA . LEU A 1 99 ? 6.059 -24.391 -7.125 1 97.31 99 LEU A CA 1
ATOM 776 C C . LEU A 1 99 ? 6.484 -23.281 -8.086 1 97.31 99 LEU A C 1
ATOM 778 O O . LEU A 1 99 ? 7.473 -23.422 -8.805 1 97.31 99 LEU A O 1
ATOM 782 N N . TRP A 1 100 ? 5.734 -22.188 -8.109 1 98.5 100 TRP A N 1
ATOM 783 C CA . TRP A 1 100 ? 6.07 -21 -8.891 1 98.5 100 TRP A CA 1
ATOM 784 C C . TRP A 1 100 ? 7.438 -20.453 -8.5 1 98.5 100 TRP A C 1
ATOM 786 O O . TRP A 1 100 ? 8.289 -20.219 -9.359 1 98.5 100 TRP A O 1
ATOM 796 N N . ASN A 1 101 ? 7.652 -20.328 -7.234 1 97.81 101 ASN A N 1
ATOM 797 C CA . ASN A 1 101 ? 8.93 -19.828 -6.734 1 97.81 101 ASN A CA 1
ATOM 798 C C . ASN A 1 101 ? 10.078 -20.766 -7.098 1 97.81 101 ASN A C 1
ATOM 800 O O . ASN A 1 101 ? 11.141 -20.312 -7.523 1 97.81 101 ASN A O 1
ATOM 804 N N . LYS A 1 102 ? 9.828 -22 -6.934 1 97.5 102 LYS A N 1
ATOM 805 C CA . LYS A 1 102 ? 10.828 -23 -7.305 1 97.5 102 LYS A CA 1
ATOM 806 C C . LYS A 1 102 ? 11.172 -22.906 -8.789 1 97.5 102 LYS A C 1
ATOM 808 O O . LYS A 1 102 ? 12.352 -22.891 -9.156 1 97.5 102 LYS A O 1
ATOM 813 N N . PHE A 1 103 ? 10.164 -22.875 -9.562 1 98.06 103 PHE A N 1
ATOM 814 C CA . PHE A 1 103 ? 10.328 -22.75 -11.008 1 98.06 103 PHE A CA 1
ATOM 815 C C . PHE A 1 103 ? 11.188 -21.531 -11.352 1 98.06 103 PHE A C 1
ATOM 817 O O . PHE A 1 103 ? 12.102 -21.625 -12.172 1 98.06 103 PHE A O 1
ATOM 824 N N . LEU A 1 104 ? 10.969 -20.375 -10.75 1 98.38 104 LEU A N 1
ATOM 825 C CA . LEU A 1 104 ? 11.68 -19.141 -11.055 1 98.38 104 LEU A CA 1
ATOM 826 C C . LEU A 1 104 ? 13.148 -19.25 -10.656 1 98.38 104 LEU A C 1
ATOM 828 O O . LEU A 1 104 ? 14.039 -18.859 -11.414 1 98.38 104 LEU A O 1
ATOM 832 N N . VAL A 1 105 ? 13.383 -19.766 -9.477 1 97 105 VAL A N 1
ATOM 833 C CA . VAL A 1 105 ? 14.742 -19.875 -8.945 1 97 105 VAL A CA 1
ATOM 834 C C . VAL A 1 105 ? 15.562 -20.812 -9.812 1 97 105 VAL A C 1
ATOM 836 O O . VAL A 1 105 ? 16.75 -20.578 -10.047 1 97 105 VAL A O 1
ATOM 839 N N . GLU A 1 106 ? 14.945 -21.75 -10.359 1 95.56 106 GLU A N 1
ATOM 840 C CA . GLU A 1 106 ? 15.672 -22.781 -11.094 1 95.56 106 GLU A CA 1
ATOM 841 C C . GLU A 1 106 ? 15.742 -22.453 -12.578 1 95.56 106 GLU A C 1
ATOM 843 O O . GLU A 1 106 ? 16.719 -22.797 -13.25 1 95.56 106 GLU A O 1
ATOM 848 N N . HIS A 1 107 ? 14.773 -21.734 -13.117 1 91.25 107 HIS A N 1
ATOM 849 C CA . HIS A 1 107 ? 14.672 -21.719 -14.57 1 91.25 107 HIS A CA 1
ATOM 850 C C . HIS A 1 107 ? 14.594 -20.281 -15.094 1 91.25 107 HIS A C 1
ATOM 852 O O . HIS A 1 107 ? 14.797 -20.031 -16.281 1 91.25 107 HIS A O 1
ATOM 858 N N . HIS A 1 108 ? 14.258 -19.234 -14.422 1 89.81 108 HIS A N 1
ATOM 859 C CA . HIS A 1 108 ? 14.125 -17.859 -14.914 1 89.81 108 HIS A CA 1
ATOM 860 C C . HIS A 1 108 ? 15.32 -17.016 -14.492 1 89.81 108 HIS A C 1
ATOM 862 O O . HIS A 1 108 ? 16.109 -16.578 -15.344 1 89.81 108 HIS A O 1
ATOM 868 N N . LYS A 1 109 ? 15.742 -16.812 -13.398 1 87.25 109 LYS A N 1
ATOM 869 C CA . LYS A 1 109 ? 16.922 -16.219 -12.789 1 87.25 109 LYS A CA 1
ATOM 870 C C . LYS A 1 109 ? 17.125 -14.781 -13.25 1 87.25 109 LYS A C 1
ATOM 872 O O . LYS A 1 109 ? 18.25 -14.305 -13.336 1 87.25 109 LYS A O 1
ATOM 877 N N . ARG A 1 110 ? 16.094 -14.164 -13.773 1 93.69 110 ARG A N 1
ATOM 878 C CA . ARG A 1 110 ? 16.125 -12.781 -14.234 1 93.69 110 ARG A CA 1
ATOM 879 C C . ARG A 1 110 ? 15.023 -11.961 -13.57 1 93.69 110 ARG A C 1
ATOM 881 O O . ARG A 1 110 ? 14.305 -12.461 -12.695 1 93.69 110 ARG A O 1
ATOM 888 N N . SER A 1 111 ? 14.938 -10.688 -13.945 1 96.75 111 SER A N 1
ATOM 889 C CA . SER A 1 111 ? 13.922 -9.789 -13.398 1 96.75 111 SER A CA 1
ATOM 890 C C . SER A 1 111 ? 12.531 -10.148 -13.922 1 96.75 111 SER A C 1
ATOM 892 O O . SER A 1 111 ? 12.398 -10.781 -14.969 1 96.75 111 SER A O 1
ATOM 894 N N . ILE A 1 112 ? 11.539 -9.789 -13.102 1 98.56 112 ILE A N 1
ATOM 895 C CA . ILE A 1 112 ? 10.148 -10.062 -13.43 1 98.56 112 ILE A CA 1
ATOM 896 C C . ILE A 1 112 ? 9.531 -8.852 -14.117 1 98.56 112 ILE A C 1
ATOM 898 O O . ILE A 1 112 ? 9.508 -7.754 -13.555 1 98.56 112 ILE A O 1
ATOM 902 N N . PRO A 1 113 ? 9.023 -9.07 -15.305 1 97.81 113 PRO A N 1
ATOM 903 C CA . PRO A 1 113 ? 8.328 -7.961 -15.953 1 97.81 113 PRO A CA 1
ATOM 904 C C . PRO A 1 113 ? 7.012 -7.602 -15.266 1 97.81 113 PRO A C 1
ATOM 906 O O . PRO A 1 113 ? 6.379 -8.461 -14.648 1 97.81 113 PRO A O 1
ATOM 909 N N . LYS A 1 114 ? 6.555 -6.375 -15.492 1 98.06 114 LYS A N 1
ATOM 910 C CA . LYS A 1 114 ? 5.312 -5.879 -14.914 1 98.06 114 LYS A CA 1
ATOM 911 C C . LYS A 1 114 ? 4.117 -6.703 -15.391 1 98.06 114 LYS A C 1
ATOM 913 O O . LYS A 1 114 ? 3.23 -7.035 -14.602 1 98.06 114 LYS A O 1
ATOM 918 N N . ASP A 1 115 ? 4.113 -6.938 -16.656 1 98.12 115 ASP A N 1
ATOM 919 C CA . ASP A 1 115 ? 3.002 -7.699 -17.203 1 98.12 115 ASP A CA 1
ATOM 920 C C . ASP A 1 115 ? 2.881 -9.062 -16.531 1 98.12 115 ASP A C 1
ATOM 922 O O . ASP A 1 115 ? 1.781 -9.492 -16.172 1 98.12 115 ASP A O 1
ATOM 926 N N . THR A 1 116 ? 3.975 -9.781 -16.312 1 98.5 116 THR A N 1
ATOM 927 C CA . THR A 1 116 ? 3.982 -11.07 -15.633 1 98.5 116 THR A CA 1
ATOM 928 C C . THR A 1 116 ? 3.48 -10.93 -14.203 1 98.5 116 THR A C 1
ATOM 930 O O . THR A 1 116 ? 2.645 -11.711 -13.75 1 98.5 116 THR A O 1
ATOM 933 N N . TRP A 1 117 ? 4.004 -9.938 -13.516 1 98.81 117 TRP A N 1
ATOM 934 C CA . TRP A 1 117 ? 3.566 -9.672 -12.148 1 98.81 117 TRP A CA 1
ATOM 935 C C . TRP A 1 117 ? 2.053 -9.492 -12.086 1 98.81 117 TRP A C 1
ATOM 937 O O . TRP A 1 117 ? 1.375 -10.164 -11.305 1 98.81 117 TRP A O 1
ATOM 947 N N . ASN A 1 118 ? 1.534 -8.703 -12.953 1 98.56 118 ASN A N 1
ATOM 948 C CA . ASN A 1 118 ? 0.113 -8.375 -12.945 1 98.56 118 ASN A CA 1
ATOM 949 C C . ASN A 1 118 ? -0.747 -9.586 -13.297 1 98.56 118 ASN A C 1
ATOM 951 O O . ASN A 1 118 ? -1.735 -9.867 -12.617 1 98.56 118 ASN A O 1
ATOM 955 N N . LEU A 1 119 ? -0.387 -10.328 -14.258 1 98.44 119 LEU A N 1
ATOM 956 C CA . LEU A 1 119 ? -1.234 -11.391 -14.773 1 98.44 119 LEU A CA 1
ATOM 957 C C . LEU A 1 119 ? -1.134 -12.641 -13.906 1 98.44 119 LEU A C 1
ATOM 959 O O . LEU A 1 119 ? -2.008 -13.508 -13.953 1 98.44 119 LEU A O 1
ATOM 963 N N . LEU A 1 120 ? -0.069 -12.75 -13.078 1 98.69 120 LEU A N 1
ATOM 964 C CA . LEU A 1 120 ? 0.04 -13.867 -12.156 1 98.69 120 LEU A CA 1
ATOM 965 C C . LEU A 1 120 ? -1.126 -13.875 -11.172 1 98.69 120 LEU A C 1
ATOM 967 O O . LEU A 1 120 ? -1.594 -14.945 -10.766 1 98.69 120 LEU A O 1
ATOM 971 N N . LEU A 1 121 ? -1.626 -12.719 -10.828 1 97.81 121 LEU A N 1
ATOM 972 C CA . LEU A 1 121 ? -2.777 -12.68 -9.93 1 97.81 121 LEU A CA 1
ATOM 973 C C . LEU A 1 121 ? -4 -13.312 -10.586 1 97.81 121 LEU A C 1
ATOM 975 O O . LEU A 1 121 ? -4.688 -14.125 -9.969 1 97.81 121 LEU A O 1
ATOM 979 N N . ASP A 1 122 ? -4.273 -12.922 -11.82 1 97.44 122 ASP A N 1
ATOM 980 C CA . ASP A 1 122 ? -5.387 -13.539 -12.539 1 97.44 122 ASP A CA 1
ATOM 981 C C . ASP A 1 122 ? -5.195 -15.047 -12.664 1 97.44 122 ASP A C 1
ATOM 983 O O . ASP A 1 122 ? -6.133 -15.82 -12.453 1 97.44 122 ASP A O 1
ATOM 987 N N . PHE A 1 123 ? -4.039 -15.469 -12.977 1 98.25 123 PHE A N 1
ATOM 988 C CA . PHE A 1 123 ? -3.695 -16.891 -13.055 1 98.25 123 PHE A CA 1
ATOM 989 C C . PHE A 1 123 ? -3.982 -17.578 -11.727 1 98.25 123 PHE A C 1
ATOM 991 O O . PHE A 1 123 ? -4.605 -18.656 -11.703 1 98.25 123 PHE A O 1
ATOM 998 N N . SER A 1 124 ? -3.553 -17 -10.711 1 97.25 124 SER A N 1
ATOM 999 C CA . SER A 1 124 ? -3.705 -17.578 -9.375 1 97.25 124 SER A CA 1
ATOM 1000 C C . SER A 1 124 ? -5.176 -17.781 -9.031 1 97.25 124 SER A C 1
ATOM 1002 O O . SER A 1 124 ? -5.527 -18.734 -8.344 1 97.25 124 SER A O 1
ATOM 1004 N N . THR A 1 125 ? -6.039 -16.891 -9.516 1 95.81 125 THR A N 1
ATOM 1005 C CA . THR A 1 125 ? -7.453 -16.906 -9.156 1 95.81 125 THR A CA 1
ATOM 1006 C C . THR A 1 125 ? -8.227 -17.906 -10.008 1 95.81 125 THR A C 1
ATOM 1008 O O . THR A 1 125 ? -9.227 -18.469 -9.562 1 95.81 125 THR A O 1
ATOM 1011 N N . MET A 1 126 ? -7.77 -18.203 -11.156 1 96 126 MET A N 1
ATOM 1012 C CA . MET A 1 126 ? -8.609 -18.969 -12.078 1 96 126 MET A CA 1
ATOM 1013 C C . MET A 1 126 ? -8.086 -20.391 -12.234 1 96 126 MET A C 1
ATOM 1015 O O . MET A 1 126 ? -8.836 -21.297 -12.617 1 96 126 MET A O 1
ATOM 1019 N N . ILE A 1 127 ? -6.832 -20.672 -11.953 1 97.31 127 ILE A N 1
ATOM 1020 C CA . ILE A 1 127 ? -6.199 -21.938 -12.32 1 97.31 127 ILE A CA 1
ATOM 1021 C C . ILE A 1 127 ? -6.738 -23.062 -11.43 1 97.31 127 ILE A C 1
ATOM 1023 O O . ILE A 1 127 ? -6.93 -22.875 -10.227 1 97.31 127 ILE A O 1
ATOM 1027 N N . THR A 1 128 ? -7.008 -24.172 -12.102 1 96.25 128 THR A N 1
ATOM 1028 C CA . THR A 1 128 ? -7.5 -25.344 -11.383 1 96.25 128 THR A CA 1
ATOM 1029 C C . THR A 1 128 ? -6.344 -26.141 -10.789 1 96.25 128 THR A C 1
ATOM 1031 O O . THR A 1 128 ? -5.184 -25.938 -11.156 1 96.25 128 THR A O 1
ATOM 1034 N N . ASP A 1 129 ? -6.676 -27.047 -9.891 1 95 129 ASP A N 1
ATOM 1035 C CA . ASP A 1 129 ? -5.684 -27.828 -9.172 1 95 129 ASP A CA 1
ATOM 1036 C C . ASP A 1 129 ? -4.832 -28.656 -10.133 1 95 129 ASP A C 1
ATOM 1038 O O . ASP A 1 129 ? -3.656 -28.906 -9.867 1 95 129 ASP A O 1
ATOM 1042 N N . ASP A 1 130 ? -5.457 -29.078 -11.18 1 94.69 130 ASP A N 1
ATOM 1043 C CA . ASP A 1 130 ? -4.738 -29.922 -12.133 1 94.69 130 ASP A CA 1
ATOM 1044 C C . ASP A 1 130 ? -4.262 -29.094 -13.328 1 94.69 130 ASP A C 1
ATOM 1046 O O . ASP A 1 130 ? -3.713 -29.656 -14.281 1 94.69 130 ASP A O 1
ATOM 1050 N N . MET A 1 131 ? -4.527 -27.859 -13.414 1 96.81 131 MET A N 1
ATOM 1051 C CA . MET A 1 131 ? -4.148 -26.875 -14.422 1 96.81 131 MET A CA 1
ATOM 1052 C C . MET A 1 131 ? -4.73 -27.25 -15.781 1 96.81 131 MET A C 1
ATOM 1054 O O . MET A 1 131 ? -4.176 -26.875 -16.828 1 96.81 131 MET A O 1
ATOM 1058 N N . SER A 1 132 ? -5.789 -27.984 -15.75 1 95.69 132 SER A N 1
ATOM 1059 C CA . SER A 1 132 ? -6.383 -28.453 -17 1 95.69 132 SER A CA 1
ATOM 1060 C C . SER A 1 132 ? -7.09 -27.312 -17.734 1 95.69 132 SER A C 1
ATOM 1062 O O . SER A 1 132 ? -7.309 -27.391 -18.938 1 95.69 132 SER A O 1
ATOM 1064 N N . ASN A 1 133 ? -7.391 -26.328 -17.031 1 96.94 133 ASN A N 1
ATOM 1065 C CA . ASN A 1 133 ? -8.18 -25.25 -17.609 1 96.94 133 ASN A CA 1
ATOM 1066 C C . ASN A 1 133 ? -7.281 -24.188 -18.234 1 96.94 133 ASN A C 1
ATOM 1068 O O . ASN A 1 133 ? -7.773 -23.188 -18.75 1 96.94 133 ASN A O 1
ATOM 1072 N N . TYR A 1 134 ? -5.969 -24.297 -18.156 1 97.12 134 TYR A N 1
ATOM 1073 C CA . TYR A 1 134 ? -5.078 -23.266 -18.656 1 97.12 134 TYR A CA 1
ATOM 1074 C C . TYR A 1 134 ? -5.012 -23.312 -20.188 1 97.12 134 TYR A C 1
ATOM 1076 O O . TYR A 1 134 ? -4.844 -24.375 -20.781 1 97.12 134 TYR A O 1
ATOM 1084 N N . ASP A 1 135 ? -5.203 -22.141 -20.797 1 95.81 135 ASP A N 1
ATOM 1085 C CA . ASP A 1 135 ? -5.109 -21.984 -22.25 1 95.81 135 ASP A CA 1
ATOM 1086 C C . ASP A 1 135 ? -3.74 -21.453 -22.656 1 95.81 135 ASP A C 1
ATOM 1088 O O . ASP A 1 135 ? -3.523 -20.234 -22.672 1 95.81 135 ASP A O 1
ATOM 1092 N N . GLU A 1 136 ? -2.922 -22.281 -23.172 1 90.12 136 GLU A N 1
ATOM 1093 C CA . GLU A 1 136 ? -1.548 -21.938 -23.516 1 90.12 136 GLU A CA 1
ATOM 1094 C C . GLU A 1 136 ? -1.506 -21 -24.719 1 90.12 136 GLU A C 1
ATOM 1096 O O . GLU A 1 136 ? -0.517 -20.281 -24.922 1 90.12 136 GLU A O 1
ATOM 1101 N N . GLU A 1 137 ? -2.576 -20.953 -25.484 1 91.88 137 GLU A N 1
ATOM 1102 C CA . GLU A 1 137 ? -2.623 -20.109 -26.656 1 91.88 137 GLU A CA 1
ATOM 1103 C C . GLU A 1 137 ? -3.242 -18.75 -26.344 1 91.88 137 GLU A C 1
ATOM 1105 O O . GLU A 1 137 ? -3.354 -17.891 -27.203 1 91.88 137 GLU A O 1
ATOM 1110 N N . GLY A 1 138 ? -3.541 -18.562 -25.109 1 94.81 138 GLY A N 1
ATOM 1111 C CA . GLY A 1 138 ? -4.105 -17.297 -24.688 1 94.81 138 GLY A CA 1
ATOM 1112 C C . GLY A 1 138 ? -3.078 -16.188 -24.594 1 94.81 138 GLY A C 1
ATOM 1113 O O . GLY A 1 138 ? -1.922 -16.375 -24.984 1 94.81 138 GLY A O 1
ATOM 1114 N N . ALA A 1 139 ? -3.451 -14.961 -24.172 1 95.31 139 ALA A N 1
ATOM 1115 C CA . ALA A 1 139 ? -2.602 -13.773 -24.094 1 95.31 139 ALA A CA 1
ATOM 1116 C C . ALA A 1 139 ? -1.836 -13.734 -22.766 1 95.31 139 ALA A C 1
ATOM 1118 O O . ALA A 1 139 ? -1.604 -12.656 -22.219 1 95.31 139 ALA A O 1
ATOM 1119 N N . TRP A 1 140 ? -1.404 -14.93 -22.344 1 97.75 140 TRP A N 1
ATOM 1120 C CA . TRP A 1 140 ? -0.633 -15.008 -21.109 1 97.75 140 TRP A CA 1
ATOM 1121 C C . TRP A 1 140 ? 0.849 -14.758 -21.375 1 97.75 140 TRP A C 1
ATOM 1123 O O . TRP A 1 140 ? 1.345 -15.047 -22.469 1 97.75 140 TRP A O 1
ATOM 1133 N N . PRO A 1 141 ? 1.527 -14.234 -20.375 1 97.62 141 PRO A N 1
ATOM 1134 C CA . PRO A 1 141 ? 2.979 -14.102 -20.531 1 97.62 141 PRO A CA 1
ATOM 1135 C C . PRO A 1 141 ? 3.672 -15.438 -20.766 1 97.62 141 PRO A C 1
ATOM 1137 O O . PRO A 1 141 ? 3.293 -16.453 -20.156 1 97.62 141 PRO A O 1
ATOM 1140 N N . VAL A 1 142 ? 4.668 -15.375 -21.578 1 97.56 142 VAL A N 1
ATOM 1141 C CA . VAL A 1 142 ? 5.418 -16.578 -21.922 1 97.56 142 VAL A CA 1
ATOM 1142 C C . VAL A 1 142 ? 5.949 -17.234 -20.641 1 97.56 142 VAL A C 1
ATOM 1144 O O . VAL A 1 142 ? 5.957 -18.469 -20.531 1 97.56 142 VAL A O 1
ATOM 1147 N N . LEU A 1 143 ? 6.348 -16.5 -19.688 1 97.88 143 LEU A N 1
ATOM 1148 C CA . LEU A 1 143 ? 6.863 -17.016 -18.438 1 97.88 143 LEU A CA 1
ATOM 1149 C C . LEU A 1 143 ? 5.816 -17.875 -17.734 1 97.88 143 LEU A C 1
ATOM 1151 O O . LEU A 1 143 ? 6.152 -18.891 -17.109 1 97.88 143 LEU A O 1
ATOM 1155 N N . ILE A 1 144 ? 4.598 -17.484 -17.766 1 98.19 144 ILE A N 1
ATOM 1156 C CA . ILE A 1 144 ? 3.531 -18.266 -17.141 1 98.19 144 ILE A CA 1
ATOM 1157 C C . ILE A 1 144 ? 3.275 -19.531 -17.953 1 98.19 144 ILE A C 1
ATOM 1159 O O . ILE A 1 144 ? 3.049 -20.594 -17.391 1 98.19 144 ILE A O 1
ATOM 1163 N N . ASP A 1 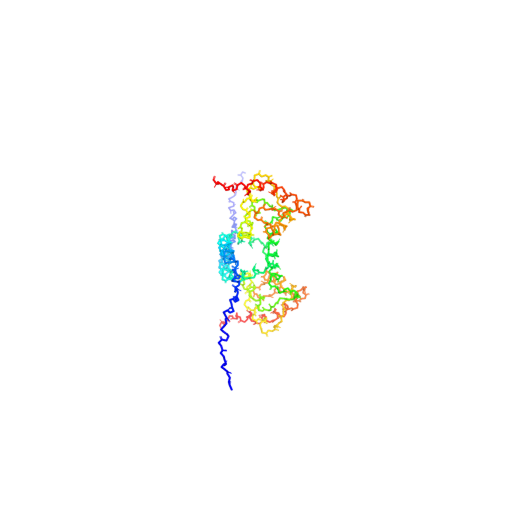145 ? 3.375 -19.438 -19.266 1 97.94 145 ASP A N 1
ATOM 1164 C CA . ASP A 1 145 ? 3.293 -20.625 -20.094 1 97.94 145 ASP A CA 1
ATOM 1165 C C . ASP A 1 145 ? 4.355 -21.656 -19.688 1 97.94 145 ASP A C 1
ATOM 1167 O O . ASP A 1 145 ? 4.047 -22.828 -19.5 1 97.94 145 ASP A O 1
ATOM 1171 N N . ASP A 1 146 ? 5.535 -21.156 -19.594 1 97.56 146 ASP A N 1
ATOM 1172 C CA . ASP A 1 146 ? 6.656 -22.016 -19.219 1 97.56 146 ASP A CA 1
ATOM 1173 C C . ASP A 1 146 ? 6.441 -22.625 -17.828 1 97.56 146 ASP A C 1
ATOM 1175 O O . ASP A 1 146 ? 6.809 -23.781 -17.594 1 97.56 146 ASP A O 1
ATOM 1179 N N . PHE A 1 147 ? 5.875 -21.906 -16.969 1 98.19 147 PHE A N 1
ATOM 1180 C CA . PHE A 1 147 ? 5.586 -22.422 -15.633 1 98.19 147 PHE A CA 1
ATOM 1181 C C . PHE A 1 147 ? 4.59 -23.562 -15.695 1 98.19 147 PHE A C 1
ATOM 1183 O O . PHE A 1 147 ? 4.77 -24.594 -15.031 1 98.19 147 PHE A O 1
ATOM 1190 N N . VAL A 1 148 ? 3.576 -23.344 -16.469 1 98.06 148 VAL A N 1
ATOM 1191 C CA . VAL A 1 148 ? 2.553 -24.391 -16.578 1 98.06 148 VAL A CA 1
ATOM 1192 C C . VAL A 1 148 ? 3.164 -25.656 -17.141 1 98.06 148 VAL A C 1
ATOM 1194 O O . VAL A 1 148 ? 2.889 -26.766 -16.656 1 98.06 148 VAL A O 1
ATOM 1197 N N . GLU A 1 149 ? 3.938 -25.5 -18.141 1 96.5 149 GLU A N 1
ATOM 1198 C CA . GLU A 1 149 ? 4.637 -26.641 -18.719 1 96.5 149 GLU A CA 1
ATOM 1199 C C . GLU A 1 149 ? 5.52 -27.328 -17.672 1 96.5 149 GLU A C 1
ATOM 1201 O O . GLU A 1 149 ? 5.578 -28.562 -17.625 1 96.5 149 GLU A O 1
ATOM 1206 N N . PHE A 1 150 ? 6.145 -26.578 -16.922 1 96.88 150 PHE A N 1
ATOM 1207 C CA . PHE A 1 150 ? 7.004 -27.078 -15.852 1 96.88 150 PHE A CA 1
ATOM 1208 C C . PHE A 1 150 ? 6.176 -27.75 -14.758 1 96.88 150 PHE A C 1
ATOM 1210 O O . PHE A 1 150 ? 6.562 -28.781 -14.227 1 96.88 150 PHE A O 1
ATOM 1217 N N . ALA A 1 151 ? 5.051 -27.234 -14.406 1 97.31 151 ALA A N 1
ATOM 1218 C CA . ALA A 1 151 ? 4.277 -27.594 -13.219 1 97.31 151 ALA A CA 1
ATOM 1219 C C . ALA A 1 151 ? 3.451 -28.844 -13.469 1 97.31 151 ALA A C 1
ATOM 1221 O O . ALA A 1 151 ? 3.295 -29.688 -12.578 1 97.31 151 ALA A O 1
ATOM 1222 N N . ARG A 1 152 ? 2.957 -29.016 -14.578 1 95.94 152 ARG A N 1
ATOM 1223 C CA . ARG A 1 152 ? 1.993 -30.062 -14.867 1 95.94 152 ARG A CA 1
ATOM 1224 C C . ARG A 1 152 ? 2.562 -31.438 -14.531 1 95.94 152 ARG A C 1
ATOM 1226 O O . ARG A 1 152 ? 1.903 -32.25 -13.867 1 95.94 152 ARG A O 1
ATOM 1233 N N . PRO A 1 153 ? 3.768 -31.734 -14.867 1 94.06 153 PRO A N 1
ATOM 1234 C CA . PRO A 1 153 ? 4.324 -33.031 -14.5 1 94.06 153 PRO A CA 1
ATOM 1235 C C . PRO A 1 153 ? 4.441 -33.219 -12.992 1 94.06 153 PRO A C 1
ATOM 1237 O O . PRO A 1 153 ? 4.477 -34.375 -12.508 1 94.06 153 PRO A O 1
ATOM 1240 N N . HIS A 1 154 ? 4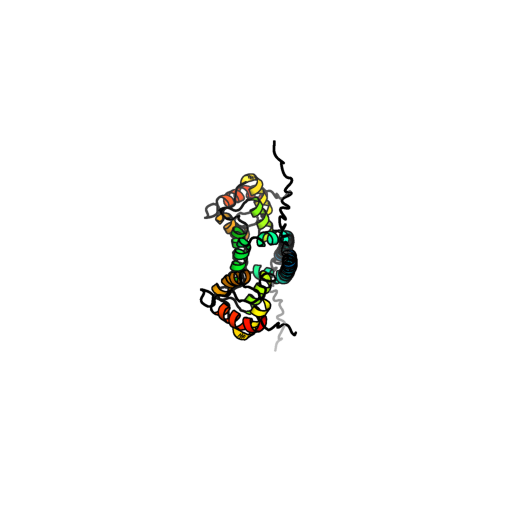.566 -32.188 -12.234 1 92.38 154 HIS A N 1
ATOM 1241 C CA . HIS A 1 154 ? 4.754 -32.25 -10.789 1 92.38 154 HIS A CA 1
ATOM 1242 C C . HIS A 1 154 ? 3.416 -32.344 -10.062 1 92.38 154 HIS A C 1
ATOM 1244 O O . HIS A 1 154 ? 3.371 -32.688 -8.875 1 92.38 154 HIS A O 1
ATOM 1250 N N . ILE A 1 155 ? 2.34 -31.969 -10.586 1 88.94 155 ILE A N 1
ATOM 1251 C CA . ILE A 1 155 ? 1.021 -31.969 -9.961 1 88.94 155 ILE A CA 1
ATOM 1252 C C . ILE A 1 155 ? 0.324 -33.312 -10.227 1 88.94 155 ILE A C 1
ATOM 1254 O O . ILE A 1 155 ? -0.412 -33.812 -9.375 1 88.94 155 ILE A O 1
ATOM 1258 N N . GLY A 1 156 ? 0.134 -33.844 -11.422 1 70.75 156 GLY A N 1
ATOM 1259 C CA . GLY A 1 156 ? -0.427 -35.125 -11.758 1 70.75 156 GLY A CA 1
ATOM 1260 C C . GLY A 1 156 ? 0.236 -36.281 -11.016 1 70.75 156 GLY A C 1
ATOM 1261 O O . GLY A 1 156 ? -0.376 -37.344 -10.812 1 70.75 156 GLY A O 1
ATOM 1262 N N . THR A 1 157 ? 1.552 -36.188 -10.75 1 55.16 157 THR A N 1
ATOM 1263 C CA . THR A 1 157 ? 2.234 -37.344 -10.195 1 55.16 157 THR A CA 1
ATOM 1264 C C . THR A 1 157 ? 1.83 -37.562 -8.742 1 55.16 157 THR A C 1
ATOM 1266 O O . THR A 1 157 ? 2.41 -38.406 -8.055 1 55.16 157 THR A O 1
ATOM 1269 N N . LYS A 1 158 ? 1.044 -36.781 -8.008 1 47.16 158 LYS A N 1
ATOM 1270 C CA . LYS A 1 158 ? 0.537 -37.375 -6.781 1 47.16 158 LYS A CA 1
ATOM 1271 C C . LYS A 1 158 ? -0.365 -38.562 -7.094 1 47.16 158 LYS A C 1
ATOM 1273 O O . LYS A 1 158 ? -1.568 -38.406 -7.305 1 47.16 158 LYS A O 1
ATOM 1278 N N . SER A 1 159 ? -0.13 -39.312 -8.016 1 39.81 159 SER A N 1
ATOM 1279 C CA . SER A 1 159 ? -0.717 -40.594 -8.375 1 39.81 159 SER A CA 1
ATOM 1280 C C . SER A 1 159 ? -1.07 -41.406 -7.133 1 39.81 159 SER A C 1
ATOM 1282 O O . SER A 1 159 ? -0.342 -41.375 -6.137 1 39.81 159 SER A O 1
ATOM 1284 N N . THR A 1 160 ? -2.295 -41.875 -6.996 1 38.56 160 THR A N 1
ATOM 1285 C CA . THR A 1 160 ? -2.861 -42.969 -6.219 1 38.56 160 THR A CA 1
ATOM 1286 C C . THR A 1 160 ? -1.895 -44.125 -6.16 1 38.56 160 THR A C 1
ATOM 1288 O O . THR A 1 160 ? -1.59 -44.75 -7.188 1 38.56 160 THR A O 1
ATOM 1291 N N . ALA A 1 161 ? -0.77 -44.062 -5.516 1 39.34 161 ALA A N 1
ATOM 1292 C CA . ALA A 1 161 ? -0.348 -45.375 -5.047 1 39.34 161 ALA A CA 1
ATOM 1293 C C . ALA A 1 161 ? -1.549 -46.219 -4.633 1 39.34 161 ALA A C 1
ATOM 1295 O O . ALA A 1 161 ? -2.248 -45.906 -3.672 1 39.34 161 ALA A O 1
ATOM 1296 N N . VAL A 1 162 ? -2.354 -46.781 -5.59 1 33.25 162 VAL A N 1
ATOM 1297 C CA . VAL A 1 162 ? -3.025 -48.031 -5.23 1 33.25 162 VAL A CA 1
ATOM 1298 C C . VAL A 1 162 ? -1.989 -49.094 -4.914 1 33.25 162 VAL A C 1
ATOM 1300 O O . VAL A 1 162 ? -1.019 -49.281 -5.656 1 33.25 162 VAL A O 1
ATOM 1303 N N . MET B 1 1 ? -74.625 -42.844 -10.031 1 27.08 1 MET B N 1
ATOM 1304 C CA . MET B 1 1 ? -74.25 -42.375 -8.688 1 27.08 1 MET B CA 1
ATOM 1305 C C . MET B 1 1 ? -72.938 -43 -8.227 1 27.08 1 MET B C 1
ATOM 1307 O O . MET B 1 1 ? -72.812 -43.406 -7.066 1 27.08 1 MET B O 1
ATOM 1311 N N . THR B 1 2 ? -72.125 -43.406 -9.367 1 20.59 2 THR B N 1
ATOM 1312 C CA . THR B 1 2 ? -71 -44.312 -9.469 1 20.59 2 THR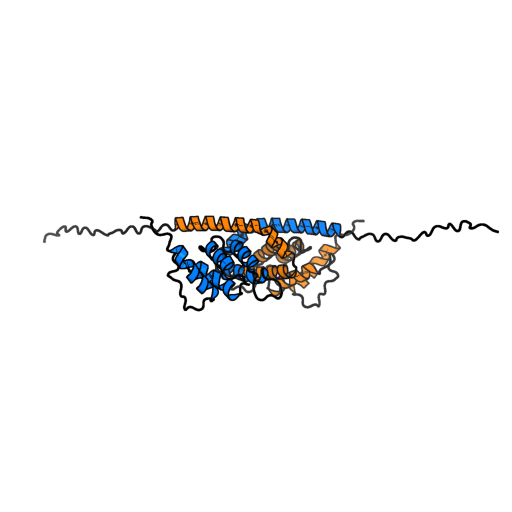 B CA 1
ATOM 1313 C C . THR B 1 2 ? -69.812 -43.812 -8.617 1 20.59 2 THR B C 1
ATOM 1315 O O . THR B 1 2 ? -69.75 -42.625 -8.328 1 20.59 2 THR B O 1
ATOM 1318 N N . THR B 1 3 ? -69.062 -44.781 -8.211 1 19.97 3 THR B N 1
ATOM 1319 C CA . THR B 1 3 ? -68 -45.344 -7.328 1 19.97 3 THR B CA 1
ATOM 1320 C C . THR B 1 3 ? -66.75 -44.531 -7.426 1 19.97 3 THR B C 1
ATOM 1322 O O . THR B 1 3 ? -66.062 -44.5 -8.477 1 19.97 3 THR B O 1
ATOM 1325 N N . ARG B 1 4 ? -66.875 -43.219 -6.746 1 24.7 4 ARG B N 1
ATOM 1326 C CA . ARG B 1 4 ? -65.812 -42.25 -6.543 1 24.7 4 ARG B CA 1
ATOM 1327 C C . ARG B 1 4 ? -64.5 -42.906 -6.039 1 24.7 4 ARG B C 1
ATOM 1329 O O . ARG B 1 4 ? -64.438 -43.25 -4.867 1 24.7 4 ARG B O 1
ATOM 1336 N N . SER B 1 5 ? -64 -43.875 -6.914 1 17.31 5 SER B N 1
ATOM 1337 C CA . SER B 1 5 ? -62.844 -44.688 -6.57 1 17.31 5 SER B CA 1
ATOM 1338 C C . SER B 1 5 ? -61.688 -43.812 -6.074 1 17.31 5 SER B C 1
ATOM 1340 O O . SER B 1 5 ? -61.594 -42.656 -6.445 1 17.31 5 SER B O 1
ATOM 1342 N N . ALA B 1 6 ? -60.844 -44.281 -5.082 1 23.25 6 ALA B N 1
ATOM 1343 C CA . ALA B 1 6 ? -59.844 -44.156 -4.027 1 23.25 6 ALA B CA 1
ATOM 1344 C C . ALA B 1 6 ? -58.5 -43.781 -4.602 1 23.25 6 ALA B C 1
ATOM 1346 O O . ALA B 1 6 ? -57.562 -43.469 -3.854 1 23.25 6 ALA B O 1
ATOM 1347 N N . LEU B 1 7 ? -58.281 -43.781 -6.051 1 22.98 7 LEU B N 1
ATOM 1348 C CA . LEU B 1 7 ? -56.938 -44.188 -6.324 1 22.98 7 LEU B CA 1
ATOM 1349 C C . LEU B 1 7 ? -55.938 -43.188 -5.785 1 22.98 7 LEU B C 1
ATOM 1351 O O . LEU B 1 7 ? -56.062 -41.969 -6 1 22.98 7 LEU B O 1
ATOM 1355 N N . THR B 1 8 ? -55.25 -43.469 -4.645 1 23.02 8 THR B N 1
ATOM 1356 C CA . THR B 1 8 ? -54.25 -42.969 -3.748 1 23.02 8 THR B CA 1
ATOM 1357 C C . THR B 1 8 ? -52.938 -42.719 -4.504 1 23.02 8 THR B C 1
ATOM 1359 O O . THR B 1 8 ? -52.312 -43.625 -5.016 1 23.02 8 THR B O 1
ATOM 1362 N N . GLY B 1 9 ? -53 -41.938 -5.609 1 20.58 9 GLY B N 1
ATOM 1363 C CA . GLY B 1 9 ? -51.75 -41.781 -6.352 1 20.58 9 GLY B CA 1
ATOM 1364 C C . GLY B 1 9 ? -50.594 -41.281 -5.496 1 20.58 9 GLY B C 1
ATOM 1365 O O . GLY B 1 9 ? -50.75 -40.375 -4.672 1 20.58 9 GLY B O 1
ATOM 1366 N N . SER B 1 10 ? -49.75 -42.219 -4.996 1 22.28 10 SER B N 1
ATOM 1367 C CA . SER B 1 10 ? -48.531 -42.156 -4.176 1 22.28 10 SER B CA 1
ATOM 1368 C C . SER B 1 10 ? -47.5 -41.25 -4.809 1 22.28 10 SER B C 1
ATOM 1370 O O . SER B 1 10 ? -46.969 -41.562 -5.883 1 22.28 10 SER B O 1
ATOM 1372 N N . SER B 1 11 ? -47.75 -40 -5.102 1 21.7 11 SER B N 1
ATOM 1373 C CA . SER B 1 11 ? -46.719 -39.219 -5.781 1 21.7 11 SER B CA 1
ATOM 1374 C C . SER B 1 11 ? -45.438 -39.156 -4.973 1 21.7 11 SER B C 1
ATOM 1376 O O . SER B 1 11 ? -45.438 -38.812 -3.791 1 21.7 11 SER B O 1
ATOM 1378 N N . SER B 1 12 ? -44.5 -40.125 -5.184 1 23.2 12 SER B N 1
ATOM 1379 C CA . SER B 1 12 ? -43.156 -40.281 -4.621 1 23.2 12 SER B CA 1
ATOM 1380 C C . SER B 1 12 ? -42.312 -39.062 -4.898 1 23.2 12 SER B C 1
ATOM 1382 O O . SER B 1 12 ? -42 -38.75 -6.051 1 23.2 12 SER B O 1
ATOM 1384 N N . SER B 1 13 ? -42.656 -37.875 -4.488 1 25.39 13 SER B N 1
ATOM 1385 C CA . SER B 1 13 ? -41.781 -36.781 -4.898 1 25.39 13 SER B CA 1
ATOM 1386 C C . SER B 1 13 ? -40.344 -37 -4.402 1 25.39 13 SER B C 1
ATOM 1388 O O . SER B 1 13 ? -40.156 -37.375 -3.244 1 25.39 13 SER B O 1
ATOM 1390 N N . PRO B 1 14 ? -39.375 -37.438 -5.262 1 24.62 14 PRO B N 1
ATOM 1391 C CA . PRO B 1 14 ? -37.969 -37.656 -4.938 1 24.62 14 PRO B CA 1
ATOM 1392 C C . PRO B 1 14 ? -37.281 -36.438 -4.324 1 24.62 14 PRO B C 1
ATOM 1394 O O . PRO B 1 14 ? -37.469 -35.312 -4.809 1 24.62 14 PRO B O 1
ATOM 1397 N N . GLY B 1 15 ? -37.438 -36.125 -3.053 1 24.88 15 GLY B N 1
ATOM 1398 C CA . GLY B 1 15 ? -36.719 -35.062 -2.393 1 24.88 15 GLY B CA 1
ATOM 1399 C C . GLY B 1 15 ? -35.219 -35.156 -2.537 1 24.88 15 GLY B C 1
ATOM 1400 O O . GLY B 1 15 ? -34.594 -36.094 -2.021 1 24.88 15 GLY B O 1
ATOM 1401 N N . SER B 1 16 ? -34.719 -35.062 -3.775 1 25.59 16 SER B N 1
ATOM 1402 C CA . SER B 1 16 ? -33.25 -35.094 -3.914 1 25.59 16 SER B CA 1
ATOM 1403 C C . SER B 1 16 ? -32.594 -34.125 -2.92 1 25.59 16 SER B C 1
ATOM 1405 O O . SER B 1 16 ? -33 -32.969 -2.809 1 25.59 16 SER B O 1
ATOM 1407 N N . SER B 1 17 ? -32.281 -34.656 -1.766 1 27.89 17 SER B N 1
ATOM 1408 C CA . SER B 1 17 ? -31.422 -34 -0.773 1 27.89 17 SER B CA 1
ATOM 1409 C C . SER B 1 17 ? -30.156 -33.438 -1.407 1 27.89 17 SER B C 1
ATOM 1411 O O . SER B 1 17 ? -29.375 -34.188 -1.992 1 27.89 17 SER B O 1
ATOM 1413 N N . GLY B 1 18 ? -30.156 -32.406 -2.219 1 29.38 18 GLY B N 1
ATOM 1414 C CA . GLY B 1 18 ? -28.969 -31.688 -2.641 1 29.38 18 GLY B CA 1
ATOM 1415 C C . GLY B 1 18 ? -27.953 -31.5 -1.527 1 29.38 18 GLY B C 1
ATOM 1416 O O . GLY B 1 18 ? -28.266 -30.922 -0.484 1 29.38 18 GLY B O 1
ATOM 1417 N N . GLN B 1 19 ? -27.125 -32.5 -1.284 1 31.33 19 GLN B N 1
ATOM 1418 C CA . GLN B 1 19 ? -26.016 -32.375 -0.349 1 31.33 19 GLN B CA 1
ATOM 1419 C C . GLN B 1 19 ? -25.25 -31.062 -0.571 1 31.33 19 GLN B C 1
ATOM 1421 O O . GLN B 1 19 ? -24.875 -30.734 -1.7 1 31.33 19 GLN B O 1
ATOM 1426 N N . PRO B 1 20 ? -25.594 -30.047 0.124 1 38.47 20 PRO B N 1
ATOM 1427 C CA . PRO B 1 20 ? -24.75 -28.844 0.051 1 38.47 20 PRO B CA 1
ATOM 1428 C C . PRO B 1 20 ? -23.266 -29.172 -0.016 1 38.47 20 PRO B C 1
ATOM 1430 O O . PRO B 1 20 ? -22.797 -30.078 0.68 1 38.47 20 PRO B O 1
ATOM 1433 N 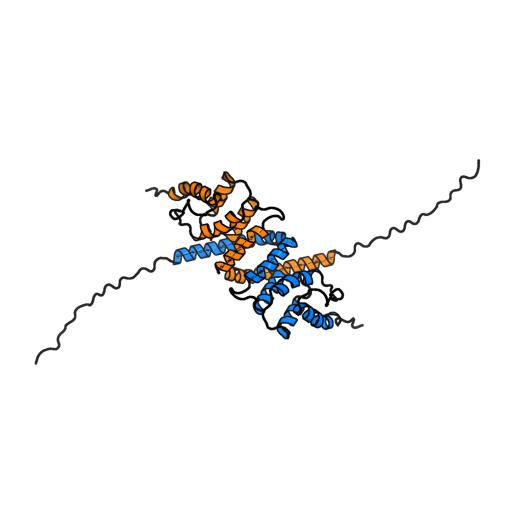N . HIS B 1 21 ? -22.625 -29.438 -1.126 1 34.25 21 HIS B N 1
ATOM 1434 C CA . HIS B 1 21 ? -21.188 -29.547 -1.305 1 34.25 21 HIS B CA 1
ATOM 1435 C C . HIS B 1 21 ? -20.438 -28.719 -0.272 1 34.25 21 HIS B C 1
ATOM 1437 O O . HIS B 1 21 ? -20.938 -27.672 0.165 1 34.25 21 HIS B O 1
ATOM 1443 N N . SER B 1 22 ? -19.469 -29.203 0.543 1 35.88 22 SER B N 1
ATOM 1444 C CA . SER B 1 22 ? -18.562 -28.859 1.638 1 35.88 22 SER B CA 1
ATOM 1445 C C . SER B 1 22 ? -17.828 -27.547 1.359 1 35.88 22 SER B C 1
ATOM 1447 O O . SER B 1 22 ? -16.812 -27.547 0.662 1 35.88 22 SER B O 1
ATOM 1449 N N . ALA B 1 23 ? -18.328 -26.531 0.923 1 43.47 23 ALA B N 1
ATOM 1450 C CA . ALA B 1 23 ? -17.891 -25.141 1.014 1 43.47 23 ALA B CA 1
ATOM 1451 C C . ALA B 1 23 ? -17.109 -24.891 2.309 1 43.47 23 ALA B C 1
ATOM 1453 O O . ALA B 1 23 ? -16.422 -23.875 2.443 1 43.47 23 ALA B O 1
ATOM 1454 N N . SER B 1 24 ? -17.297 -25.609 3.359 1 44.59 24 SER B N 1
ATOM 1455 C CA . SER B 1 24 ? -16.719 -25.438 4.688 1 44.59 24 SER B CA 1
ATOM 1456 C C . SER B 1 24 ? -15.203 -25.672 4.66 1 44.59 24 SER B C 1
ATOM 1458 O O . SER B 1 24 ? -14.461 -25.047 5.422 1 44.59 24 SER B O 1
ATOM 1460 N N . SER B 1 25 ? -14.75 -26.688 3.943 1 48.31 25 SER B N 1
ATOM 1461 C CA . SER B 1 25 ? -13.328 -27 3.883 1 48.31 25 SER B CA 1
ATOM 1462 C C . SER B 1 25 ? -12.547 -25.906 3.166 1 48.31 25 SER B C 1
ATOM 1464 O O . SER B 1 25 ? -11.445 -25.547 3.584 1 48.31 25 SER B O 1
ATOM 1466 N N . GLN B 1 26 ? -13.109 -25.375 2.119 1 49.75 26 GLN B N 1
ATOM 1467 C CA . GLN B 1 26 ? -12.5 -24.266 1.399 1 49.75 26 GLN B CA 1
ATOM 1468 C C . GLN B 1 26 ? -12.359 -23.031 2.297 1 49.75 26 GLN B C 1
ATOM 1470 O O . GLN B 1 26 ? -11.336 -22.344 2.26 1 49.75 26 GLN B O 1
ATOM 1475 N N . ASN B 1 27 ? -13.406 -22.891 3.129 1 54.81 27 ASN B N 1
ATOM 1476 C CA . ASN B 1 27 ? -13.367 -21.75 4.043 1 54.81 27 ASN B CA 1
ATOM 1477 C C . ASN B 1 27 ? -12.25 -21.891 5.07 1 54.81 27 ASN B C 1
ATOM 1479 O O . ASN B 1 27 ? -11.609 -20.906 5.434 1 54.81 27 ASN B O 1
ATOM 1483 N N . ARG B 1 28 ? -12.117 -23.188 5.57 1 56.56 28 ARG B N 1
ATOM 1484 C CA . ARG B 1 28 ? -11.062 -23.406 6.559 1 56.56 28 ARG B CA 1
ATOM 1485 C C . ARG B 1 28 ? -9.688 -23.172 5.949 1 56.56 28 ARG B C 1
ATOM 1487 O O . ARG B 1 28 ? -8.812 -22.578 6.582 1 56.56 28 ARG B O 1
ATOM 1494 N N . SER B 1 29 ? -9.516 -23.625 4.695 1 61.31 29 SER B N 1
ATOM 1495 C CA . SER B 1 29 ? -8.234 -23.422 4.02 1 61.31 29 SER B CA 1
ATOM 1496 C C . SER B 1 29 ? -7.996 -21.953 3.711 1 61.31 29 SER B C 1
ATOM 1498 O O . SER B 1 29 ? -6.879 -21.453 3.871 1 61.31 29 SER B O 1
ATOM 1500 N N . SER B 1 30 ? -9.133 -21.344 3.451 1 64.81 30 SER B N 1
ATOM 1501 C CA . SER B 1 30 ? -9.023 -19.922 3.148 1 64.81 30 SER B CA 1
ATOM 1502 C C . SER B 1 30 ? -8.688 -19.109 4.398 1 64.81 30 SER B C 1
ATOM 1504 O O . SER B 1 30 ? -7.883 -18.188 4.344 1 64.81 30 SER B O 1
ATOM 1506 N N . TRP B 1 31 ? -9.281 -19.625 5.527 1 70.5 31 TRP B N 1
ATOM 1507 C CA . TRP B 1 31 ? -9.016 -18.938 6.785 1 70.5 31 TRP B CA 1
ATOM 1508 C C . TRP B 1 31 ? -7.57 -19.141 7.227 1 70.5 31 TRP B C 1
ATOM 1510 O O . TRP B 1 31 ? -6.91 -18.188 7.664 1 70.5 31 TRP B O 1
ATOM 1520 N N . MET B 1 32 ? -7.109 -20.312 7.121 1 74.5 32 MET B N 1
ATOM 1521 C CA . MET B 1 32 ? -5.727 -20.609 7.492 1 74.5 32 MET B CA 1
ATOM 1522 C C . MET B 1 32 ? -4.75 -19.875 6.586 1 74.5 32 MET B C 1
ATOM 1524 O O . MET B 1 32 ? -3.738 -19.344 7.055 1 74.5 32 MET B O 1
ATOM 1528 N N . ALA B 1 33 ? -5.094 -19.859 5.422 1 71.38 33 ALA B N 1
ATOM 1529 C CA . ALA B 1 33 ? -4.266 -19.141 4.449 1 71.38 33 ALA B CA 1
ATOM 1530 C C . ALA B 1 33 ? -4.215 -17.656 4.766 1 71.38 33 ALA B C 1
ATOM 1532 O O . ALA B 1 33 ? -3.145 -17.047 4.719 1 71.38 33 ALA B O 1
ATOM 1533 N N . TRP B 1 34 ? -5.379 -17.25 5.129 1 71.94 34 TRP B N 1
ATOM 1534 C CA . TRP B 1 34 ? -5.457 -15.836 5.504 1 71.94 34 TRP B CA 1
ATOM 1535 C C . TRP B 1 34 ? -4.598 -15.555 6.727 1 71.94 34 TRP B C 1
ATOM 1537 O O . TRP B 1 34 ? -3.871 -14.555 6.766 1 71.94 34 TRP B O 1
ATOM 1547 N N . CYS B 1 35 ? -4.66 -16.469 7.641 1 73.44 35 CYS B N 1
ATOM 1548 C CA . CYS B 1 35 ? -3.848 -16.281 8.836 1 73.44 35 CYS B CA 1
ATOM 1549 C C . CYS B 1 35 ? -2.363 -16.375 8.508 1 73.44 35 CYS B C 1
ATOM 1551 O O . CYS B 1 35 ? -1.553 -15.641 9.078 1 73.44 35 CYS B O 1
ATOM 1553 N N . ASP B 1 36 ? -2.062 -17.234 7.672 1 77.62 36 ASP B N 1
ATOM 1554 C CA . ASP B 1 36 ? -0.673 -17.391 7.254 1 77.62 36 ASP B CA 1
ATOM 1555 C C . ASP B 1 36 ? -0.17 -16.141 6.527 1 77.62 36 ASP B C 1
ATOM 1557 O O . ASP B 1 36 ? 0.945 -15.68 6.777 1 77.62 36 ASP B O 1
ATOM 1561 N N . SER B 1 37 ? -1.021 -15.672 5.734 1 75.44 37 SER B N 1
ATOM 1562 C CA . SER B 1 37 ? -0.68 -14.445 5.02 1 75.44 37 SER B CA 1
ATOM 1563 C C . SER B 1 37 ? -0.448 -13.289 5.988 1 75.44 37 SER B C 1
ATOM 1565 O O . SER B 1 37 ? 0.483 -12.5 5.809 1 75.44 37 SER B O 1
ATOM 1567 N N . ILE B 1 38 ? -1.195 -13.242 6.98 1 73.75 38 ILE B N 1
ATOM 1568 C CA . ILE B 1 38 ? -1.089 -12.148 7.945 1 73.75 38 ILE B CA 1
ATOM 1569 C C . ILE B 1 38 ? 0.21 -12.289 8.734 1 73.75 38 ILE B C 1
ATOM 1571 O O . ILE B 1 38 ? 0.893 -11.297 8.992 1 73.75 38 ILE B O 1
ATOM 1575 N N . GLU B 1 39 ? 0.441 -13.516 9.148 1 78.62 39 GLU B N 1
ATOM 1576 C CA . GLU B 1 39 ? 1.69 -13.75 9.867 1 78.62 39 GLU B CA 1
ATOM 1577 C C . GLU B 1 39 ? 2.898 -13.375 9.008 1 78.62 39 GLU B C 1
ATOM 1579 O O . GLU B 1 39 ? 3.863 -12.789 9.508 1 78.62 39 GLU B O 1
ATOM 1584 N N . LYS B 1 40 ? 2.779 -13.656 7.809 1 80.5 40 LYS B N 1
ATOM 1585 C CA . LYS B 1 40 ? 3.865 -13.305 6.898 1 80.5 40 LYS B CA 1
ATOM 1586 C C . LYS B 1 40 ? 3.961 -11.789 6.715 1 80.5 40 LYS B C 1
ATOM 1588 O O . LYS B 1 40 ? 5.059 -11.234 6.691 1 80.5 40 LYS B O 1
ATOM 1593 N N . LEU B 1 41 ? 2.84 -11.219 6.609 1 76.75 41 LEU B N 1
ATOM 1594 C CA . LEU B 1 41 ? 2.818 -9.766 6.512 1 76.75 41 LEU B CA 1
ATOM 1595 C C . LEU B 1 41 ? 3.443 -9.125 7.75 1 76.75 41 LEU B C 1
ATOM 1597 O O . LEU B 1 41 ? 4.262 -8.211 7.633 1 76.75 41 LEU B O 1
ATOM 1601 N N . LYS B 1 42 ? 3.102 -9.641 8.867 1 76.94 42 LYS B N 1
ATOM 1602 C CA . LYS B 1 42 ? 3.639 -9.125 10.125 1 76.94 42 LYS B CA 1
ATOM 1603 C C . LYS B 1 42 ? 5.156 -9.289 10.18 1 76.94 42 LYS B C 1
ATOM 1605 O O . LYS B 1 42 ? 5.863 -8.398 10.648 1 76.94 42 LYS B O 1
ATOM 1610 N N . ALA B 1 43 ? 5.543 -10.414 9.688 1 80.25 43 ALA B N 1
ATOM 1611 C CA . ALA B 1 43 ? 6.977 -10.703 9.703 1 80.25 43 ALA B CA 1
ATOM 1612 C C . ALA B 1 43 ? 7.727 -9.781 8.742 1 80.25 43 ALA B C 1
ATOM 1614 O O . ALA B 1 43 ? 8.922 -9.523 8.93 1 80.25 43 ALA B O 1
ATOM 1615 N N . GLN B 1 44 ? 7.043 -9.297 7.82 1 76.62 44 GLN B N 1
ATOM 1616 C CA . GLN B 1 44 ? 7.676 -8.461 6.809 1 76.62 44 GLN B CA 1
ATOM 1617 C C . GLN B 1 44 ? 7.527 -6.98 7.141 1 76.62 44 GLN B C 1
ATOM 1619 O O . GLN B 1 44 ? 8.07 -6.121 6.438 1 76.62 44 GLN B O 1
ATOM 1624 N N . LEU B 1 45 ? 6.879 -6.684 8.148 1 77.62 45 LEU B N 1
ATOM 1625 C CA . LEU B 1 45 ? 6.582 -5.297 8.508 1 77.62 45 LEU B CA 1
ATOM 1626 C C . LEU B 1 45 ? 7.863 -4.488 8.656 1 77.62 45 LEU B C 1
ATOM 1628 O O . LEU B 1 45 ? 7.961 -3.371 8.141 1 77.62 45 LEU B O 1
ATOM 1632 N N . PRO B 1 46 ? 8.883 -5.07 9.266 1 77.69 46 PRO B N 1
ATOM 1633 C CA . PRO B 1 46 ? 10.133 -4.309 9.375 1 77.69 46 PRO B CA 1
ATOM 1634 C C . PRO B 1 46 ? 10.734 -3.963 8.008 1 77.69 46 PRO B C 1
ATOM 1636 O O . PRO B 1 46 ? 11.258 -2.863 7.824 1 77.69 46 PRO B O 1
ATOM 1639 N N . LYS B 1 47 ? 10.633 -4.895 7.125 1 78.06 47 LYS B N 1
ATOM 1640 C CA . LYS B 1 47 ? 11.148 -4.648 5.781 1 78.06 47 LYS B CA 1
ATOM 1641 C C . LYS B 1 47 ? 10.328 -3.578 5.066 1 78.06 47 LYS B C 1
ATOM 1643 O O . LYS B 1 47 ? 10.891 -2.688 4.426 1 78.06 47 LYS B O 1
ATOM 1648 N N . MET B 1 48 ? 9.156 -3.666 5.191 1 77.81 48 MET B N 1
ATOM 1649 C CA . MET B 1 48 ? 8.266 -2.67 4.602 1 77.81 48 MET B CA 1
ATOM 1650 C C . MET B 1 48 ? 8.523 -1.289 5.195 1 77.81 48 MET B C 1
ATOM 1652 O O . MET B 1 48 ? 8.547 -0.293 4.469 1 77.81 48 MET B O 1
ATOM 1656 N N . GLU B 1 49 ? 8.711 -1.322 6.434 1 77.06 49 GLU B N 1
ATOM 1657 C CA . GLU B 1 49 ? 9.039 -0.077 7.125 1 77.06 49 GLU B CA 1
ATOM 1658 C C . GLU B 1 49 ? 10.32 0.535 6.578 1 77.06 49 GLU B C 1
ATOM 1660 O O . GLU B 1 49 ? 10.414 1.753 6.41 1 77.06 49 GLU B O 1
ATOM 1665 N N . GLN B 1 50 ? 11.25 -0.302 6.477 1 82.56 50 GLN B N 1
ATOM 1666 C CA . GLN B 1 50 ? 12.531 0.161 5.953 1 82.56 50 GLN B CA 1
ATOM 1667 C C . GLN B 1 50 ? 12.367 0.755 4.555 1 82.56 50 GLN B C 1
ATOM 1669 O O . GLN B 1 50 ? 12.945 1.799 4.246 1 82.56 50 GLN B O 1
ATOM 1674 N N . GLU B 1 51 ? 11.586 0.141 3.775 1 80.06 51 GLU B N 1
ATOM 1675 C CA . GLU B 1 51 ? 11.312 0.634 2.43 1 80.06 51 GLU B CA 1
ATOM 1676 C C . GLU B 1 51 ? 10.602 1.987 2.469 1 80.06 51 GLU B C 1
ATOM 1678 O O . GLU B 1 51 ? 10.898 2.871 1.662 1 80.06 51 GLU B O 1
ATOM 1683 N N . LEU B 1 52 ? 9.812 2.17 3.398 1 83.69 52 LEU B N 1
ATOM 1684 C CA . LEU B 1 52 ? 8.992 3.371 3.512 1 83.69 52 LEU B CA 1
ATOM 1685 C C . LEU B 1 52 ? 9.812 4.543 4.039 1 83.69 52 LEU B C 1
ATOM 1687 O O . LEU B 1 52 ? 9.352 5.688 4.023 1 83.69 52 LEU B O 1
ATOM 1691 N N . LYS B 1 53 ? 11.023 4.277 4.426 1 83.62 53 LYS B N 1
ATOM 1692 C CA . LYS B 1 53 ? 11.93 5.359 4.812 1 83.62 53 LYS B CA 1
ATOM 1693 C C . LYS B 1 53 ? 12.43 6.117 3.59 1 83.62 53 LYS B C 1
ATOM 1695 O O . LYS B 1 53 ? 12.828 7.281 3.691 1 83.62 53 LYS B O 1
ATOM 1700 N N . ASP B 1 54 ? 12.359 5.379 2.494 1 89.19 54 ASP B N 1
ATOM 1701 C CA . ASP B 1 54 ? 12.633 6.062 1.235 1 89.19 54 ASP B CA 1
ATOM 1702 C C . ASP B 1 54 ? 11.523 7.051 0.892 1 89.19 54 ASP B C 1
ATOM 1704 O O . ASP B 1 54 ? 10.359 6.664 0.775 1 89.19 54 ASP B O 1
ATOM 1708 N N . GLN B 1 55 ? 11.82 8.305 0.685 1 90.25 55 GLN B N 1
ATOM 1709 C CA . GLN B 1 55 ? 10.836 9.359 0.486 1 90.25 55 GLN B CA 1
ATOM 1710 C C . GLN B 1 55 ? 10.008 9.117 -0.77 1 90.25 55 GLN B C 1
ATOM 1712 O O . GLN B 1 55 ? 8.805 9.375 -0.787 1 90.25 55 GLN B O 1
ATOM 1717 N N . GLY B 1 56 ? 10.703 8.68 -1.772 1 93.5 56 GLY B N 1
ATOM 1718 C CA . GLY B 1 56 ? 9.977 8.391 -3.002 1 93.5 56 GLY B CA 1
ATOM 1719 C C . GLY B 1 56 ? 8.992 7.25 -2.857 1 93.5 56 GLY B C 1
ATOM 1720 O O . GLY B 1 56 ? 7.844 7.355 -3.299 1 93.5 56 GLY B O 1
ATOM 1721 N N . LYS B 1 57 ? 9.383 6.203 -2.207 1 92.31 57 LYS B N 1
ATOM 1722 C CA . LYS B 1 57 ? 8.516 5.051 -1.978 1 92.31 57 LYS B CA 1
ATOM 1723 C C . LYS B 1 57 ? 7.355 5.414 -1.054 1 92.31 57 LYS B C 1
ATOM 1725 O O . LYS B 1 57 ? 6.219 4.988 -1.278 1 92.31 57 LYS B O 1
ATOM 1730 N N . PHE B 1 58 ? 7.711 6.18 -0.082 1 93.56 58 PHE B N 1
ATOM 1731 C CA . PHE B 1 58 ? 6.652 6.605 0.826 1 93.56 58 PHE B CA 1
ATOM 1732 C C . PHE B 1 58 ? 5.617 7.449 0.091 1 93.56 58 PHE B C 1
ATOM 1734 O O . PHE B 1 58 ? 4.414 7.262 0.28 1 93.56 58 PHE B O 1
ATOM 1741 N N . LYS B 1 59 ? 6.102 8.289 -0.712 1 96.19 59 LYS B N 1
ATOM 1742 C CA . LYS B 1 59 ? 5.191 9.125 -1.486 1 96.19 59 LYS B CA 1
ATOM 1743 C C . LYS B 1 59 ? 4.297 8.281 -2.391 1 96.19 59 LYS B C 1
ATOM 1745 O O . LYS B 1 59 ? 3.088 8.5 -2.457 1 96.19 59 LYS B O 1
ATOM 1750 N N . ASP B 1 60 ? 4.879 7.355 -3.027 1 95 60 ASP B N 1
ATOM 1751 C CA . ASP B 1 60 ? 4.109 6.453 -3.877 1 95 60 ASP B CA 1
ATOM 1752 C C . ASP B 1 60 ? 3.047 5.711 -3.068 1 95 60 ASP B C 1
ATOM 1754 O O . ASP B 1 60 ? 1.895 5.609 -3.494 1 95 60 ASP B O 1
ATOM 1758 N N . PHE B 1 61 ? 3.48 5.246 -1.958 1 93.62 61 PHE B N 1
ATOM 1759 C CA . PHE B 1 61 ? 2.562 4.527 -1.082 1 93.62 61 PHE B CA 1
ATOM 1760 C C . PHE B 1 61 ? 1.442 5.445 -0.604 1 93.62 61 PHE B C 1
ATOM 1762 O O . PHE B 1 61 ? 0.264 5.098 -0.706 1 93.62 61 PHE B O 1
ATOM 1769 N N . TYR B 1 62 ? 1.8 6.602 -0.151 1 96.44 62 TYR B N 1
ATOM 1770 C CA . TYR B 1 62 ? 0.829 7.566 0.347 1 96.44 62 TYR B CA 1
ATOM 1771 C C . TYR B 1 62 ? -0.206 7.902 -0.72 1 96.44 62 TYR B C 1
ATOM 1773 O O . TYR B 1 62 ? -1.41 7.875 -0.456 1 96.44 62 TYR B O 1
ATOM 1781 N N . GLN B 1 63 ? 0.224 8.172 -1.898 1 97.38 63 GLN B N 1
ATOM 1782 C CA . GLN B 1 63 ? -0.685 8.531 -2.982 1 97.38 63 GLN B CA 1
ATOM 1783 C C . GLN B 1 63 ? -1.562 7.348 -3.381 1 97.38 63 GLN B C 1
ATOM 1785 O O . GLN B 1 63 ? -2.729 7.523 -3.736 1 97.38 63 GLN B O 1
ATOM 1790 N N . PHE B 1 64 ? -1.061 6.203 -3.254 1 95.31 64 PHE B N 1
ATOM 1791 C CA . PHE B 1 64 ? -1.814 4.984 -3.529 1 95.31 64 PHE B CA 1
ATOM 1792 C C . PHE B 1 64 ? -2.99 4.848 -2.57 1 95.31 64 PHE B C 1
ATOM 1794 O O . PHE B 1 64 ? -4.074 4.414 -2.967 1 95.31 64 PHE B O 1
ATOM 1801 N N . THR B 1 65 ? -2.787 5.191 -1.348 1 95.94 65 THR B N 1
ATOM 1802 C CA . THR B 1 65 ? -3.785 4.957 -0.311 1 95.94 65 THR B CA 1
ATOM 1803 C C . THR B 1 65 ? -5.082 5.699 -0.627 1 95.94 65 THR B C 1
ATOM 1805 O O . THR B 1 65 ? -6.164 5.254 -0.245 1 95.94 65 THR B O 1
ATOM 1808 N N . PHE B 1 66 ? -5.059 6.805 -1.366 1 97.25 66 PHE B N 1
ATOM 1809 C CA . PHE B 1 66 ? -6.27 7.531 -1.723 1 97.25 66 PHE B CA 1
ATOM 1810 C C . PHE B 1 66 ? -7.223 6.641 -2.514 1 97.25 66 PHE B C 1
ATOM 1812 O O . PHE B 1 66 ? -8.375 6.453 -2.121 1 97.25 66 PHE B O 1
ATOM 1819 N N . ASN B 1 67 ? -6.688 6.086 -3.594 1 94.5 67 ASN B N 1
ATOM 1820 C CA . ASN B 1 67 ? -7.508 5.234 -4.445 1 94.5 67 ASN B CA 1
ATOM 1821 C C . ASN B 1 67 ? -7.898 3.939 -3.736 1 94.5 67 ASN B C 1
ATOM 1823 O O . ASN B 1 67 ? -8.977 3.398 -3.973 1 94.5 67 ASN B O 1
ATOM 1827 N N . PHE B 1 68 ? -7.051 3.447 -2.953 1 92.69 68 PHE B N 1
ATOM 1828 C CA . PHE B 1 68 ? -7.285 2.223 -2.197 1 92.69 68 PHE B CA 1
ATOM 1829 C C . PHE B 1 68 ? -8.406 2.422 -1.183 1 92.69 68 PHE B C 1
ATOM 1831 O O . PHE B 1 68 ? -9.227 1.527 -0.972 1 92.69 68 PHE B O 1
ATOM 1838 N N . ALA B 1 69 ? -8.438 3.619 -0.627 1 93.06 69 ALA B N 1
ATOM 1839 C CA . ALA B 1 69 ? -9.383 3.912 0.447 1 93.06 69 ALA B CA 1
ATOM 1840 C C . ALA B 1 69 ? -10.727 4.371 -0.114 1 93.06 69 ALA B C 1
ATOM 1842 O O . ALA B 1 69 ? -11.758 4.234 0.543 1 93.06 69 ALA B O 1
ATOM 1843 N N . LYS B 1 70 ? -10.68 4.93 -1.221 1 94.19 70 LYS B N 1
ATOM 1844 C CA . LYS B 1 70 ? -11.906 5.477 -1.798 1 94.19 70 LYS B CA 1
ATOM 1845 C C . LYS B 1 70 ? -12.844 4.363 -2.262 1 94.19 70 LYS B C 1
ATOM 1847 O O . LYS B 1 70 ? -12.383 3.303 -2.693 1 94.19 70 LYS B O 1
ATOM 1852 N N . ASN B 1 71 ? -14.094 4.613 -2.146 1 90.75 71 ASN B N 1
ATOM 1853 C CA . ASN B 1 71 ? -15.07 3.691 -2.711 1 90.75 71 ASN B CA 1
ATOM 1854 C C . ASN B 1 71 ? -15.078 3.744 -4.234 1 90.75 71 ASN B C 1
ATOM 1856 O O . ASN B 1 71 ? -14.898 4.812 -4.824 1 90.75 71 ASN B O 1
ATOM 1860 N N . PRO B 1 72 ? -15.32 2.562 -4.77 1 87.44 72 PRO B N 1
ATOM 1861 C CA . PRO B 1 72 ? -15.383 2.545 -6.234 1 87.44 72 PRO B CA 1
ATOM 1862 C C . PRO B 1 72 ? -16.453 3.482 -6.789 1 87.44 72 PRO B C 1
ATOM 1864 O O . PRO B 1 72 ? -17.562 3.525 -6.27 1 87.44 72 PRO B O 1
ATOM 1867 N N . GLY B 1 73 ? -16.141 4.25 -7.777 1 90.06 73 GLY B N 1
ATOM 1868 C CA . GLY B 1 73 ? -17.078 5.156 -8.414 1 90.06 73 GLY B CA 1
ATOM 1869 C C . GLY B 1 73 ? -17.047 6.555 -7.828 1 90.06 73 GLY B C 1
ATOM 1870 O O . GLY B 1 73 ? -17.656 7.477 -8.375 1 90.06 73 GLY B O 1
ATOM 1871 N N . GLN B 1 74 ? -16.531 6.781 -6.738 1 93.31 74 GLN B N 1
ATOM 1872 C CA . GLN B 1 74 ? -16.438 8.102 -6.125 1 93.31 74 GLN B CA 1
ATOM 1873 C C . GLN B 1 74 ? -15.164 8.82 -6.566 1 93.31 74 GLN B C 1
ATOM 1875 O O . GLN B 1 74 ? -14.117 8.195 -6.73 1 93.31 74 GLN B O 1
ATOM 1880 N N . LYS B 1 75 ? -15.281 10.055 -6.762 1 95.56 75 LYS B N 1
ATOM 1881 C CA . LYS B 1 75 ? -14.109 10.852 -7.141 1 95.56 75 LYS B CA 1
ATOM 1882 C C . LYS B 1 75 ? -13.289 11.242 -5.914 1 95.56 75 LYS B C 1
ATOM 1884 O O . LYS B 1 75 ? -12.062 11.195 -5.941 1 95.56 75 LYS B O 1
ATOM 1889 N N . GLY B 1 76 ? -14.062 11.609 -4.785 1 97.44 76 GLY B N 1
ATOM 1890 C CA . GLY B 1 76 ? -13.406 12.023 -3.555 1 97.44 76 GLY B CA 1
ATOM 1891 C C . GLY B 1 76 ? -13.352 10.922 -2.51 1 97.44 76 GLY B C 1
ATOM 1892 O O . GLY B 1 76 ? -14.047 9.914 -2.633 1 97.44 76 GLY B O 1
ATOM 1893 N N . LEU B 1 77 ? -12.531 11.133 -1.547 1 97.56 77 LEU B N 1
ATOM 1894 C CA . LEU B 1 77 ? -12.398 10.234 -0.404 1 97.56 77 LEU B CA 1
ATOM 1895 C C . LEU B 1 77 ? -13.234 10.734 0.774 1 97.56 77 LEU B C 1
ATOM 1897 O O . LEU B 1 77 ? -13.117 11.898 1.173 1 97.56 77 LEU B O 1
ATOM 1901 N N . ASP B 1 78 ? -14.07 9.797 1.295 1 96.81 78 ASP B N 1
ATOM 1902 C CA . ASP B 1 78 ? -14.906 10.156 2.439 1 96.81 78 ASP B CA 1
ATOM 1903 C C . ASP B 1 78 ? -14.055 10.688 3.592 1 96.81 78 ASP B C 1
ATOM 1905 O O . ASP B 1 78 ? -12.992 10.141 3.891 1 96.81 78 ASP B O 1
ATOM 1909 N N . LEU B 1 79 ? -14.586 11.703 4.242 1 96.94 79 LEU B N 1
ATOM 1910 C CA . LEU B 1 79 ? -13.82 12.391 5.273 1 96.94 79 LEU B CA 1
ATOM 1911 C C . LEU B 1 79 ? -13.438 11.445 6.402 1 96.94 79 LEU B C 1
ATOM 1913 O O . LEU B 1 79 ? -12.289 11.43 6.855 1 96.94 79 LEU B O 1
ATOM 1917 N N . GLU B 1 80 ? -14.359 10.672 6.836 1 94.69 80 GLU B N 1
ATOM 1918 C CA . GLU B 1 80 ? -14.086 9.742 7.926 1 94.69 80 GLU B CA 1
ATOM 1919 C C . GLU B 1 80 ? -12.969 8.773 7.555 1 94.69 80 GLU B C 1
ATOM 1921 O O . GLU B 1 80 ? -12.07 8.508 8.367 1 94.69 80 GLU B O 1
ATOM 1926 N N . MET B 1 81 ? -12.969 8.297 6.395 1 92.75 81 MET B N 1
ATOM 1927 C CA . MET B 1 81 ? -11.945 7.379 5.902 1 92.75 81 MET B CA 1
ATOM 1928 C C . MET B 1 81 ? -10.617 8.102 5.703 1 92.75 81 MET B C 1
ATOM 1930 O O . MET B 1 81 ? -9.555 7.57 6.039 1 92.75 81 MET B O 1
ATOM 1934 N N . ALA B 1 82 ? -10.695 9.281 5.211 1 96.88 82 ALA B N 1
ATOM 1935 C CA . ALA B 1 82 ? -9.492 10.078 5.012 1 96.88 82 ALA B CA 1
ATOM 1936 C C . ALA B 1 82 ? -8.758 10.297 6.328 1 96.88 82 ALA B C 1
ATOM 1938 O O . ALA B 1 82 ? -7.547 10.055 6.422 1 96.88 82 ALA B O 1
ATOM 1939 N N . ILE B 1 83 ? -9.445 10.633 7.328 1 96.38 83 ILE B N 1
ATOM 1940 C CA . ILE B 1 83 ? -8.883 10.898 8.648 1 96.38 83 ILE B CA 1
ATOM 1941 C C . ILE B 1 83 ? -8.266 9.617 9.203 1 96.38 83 ILE B C 1
ATOM 1943 O O . ILE B 1 83 ? -7.168 9.641 9.773 1 96.38 83 ILE B O 1
ATOM 1947 N N . ALA B 1 84 ? -8.945 8.57 9 1 90.69 84 ALA B N 1
ATOM 1948 C CA . ALA B 1 84 ? -8.43 7.277 9.445 1 90.69 84 ALA B CA 1
ATOM 1949 C C . ALA B 1 84 ? -7.098 6.953 8.773 1 90.69 84 ALA B C 1
ATOM 1951 O O . ALA B 1 84 ? -6.133 6.57 9.438 1 90.69 84 ALA B O 1
ATOM 1952 N N . TYR B 1 85 ? -7.039 7.141 7.504 1 92.62 85 TYR B N 1
ATOM 1953 C CA . TYR B 1 85 ? -5.84 6.805 6.746 1 92.62 85 TYR B CA 1
ATOM 1954 C C . TYR B 1 85 ? -4.723 7.801 7.031 1 92.62 85 TYR B C 1
ATOM 1956 O O . TYR B 1 85 ? -3.549 7.426 7.102 1 92.62 85 TYR B O 1
ATOM 1964 N N . TRP B 1 86 ? -5.066 9.039 7.223 1 96.12 86 TRP B N 1
ATOM 1965 C CA . TRP B 1 86 ? -4.035 9.992 7.605 1 96.12 86 TRP B CA 1
ATOM 1966 C C . TRP B 1 86 ? -3.424 9.625 8.953 1 96.12 86 TRP B C 1
ATOM 1968 O O . TRP B 1 86 ? -2.203 9.664 9.125 1 96.12 86 TRP B O 1
ATOM 1978 N N . ASN B 1 87 ? -4.223 9.258 9.898 1 92 87 ASN B N 1
ATOM 1979 C CA . ASN B 1 87 ? -3.732 8.844 11.203 1 92 87 ASN B CA 1
ATOM 1980 C C . ASN B 1 87 ? -2.846 7.605 11.109 1 92 87 ASN B C 1
ATOM 1982 O O . ASN B 1 87 ? -1.915 7.438 11.898 1 92 87 ASN B O 1
ATOM 1986 N N . LEU B 1 88 ? -3.125 6.871 10.133 1 86.88 88 LEU B N 1
ATOM 1987 C CA . LEU B 1 88 ? -2.332 5.664 9.914 1 86.88 88 LEU B CA 1
ATOM 1988 C C . LEU B 1 88 ? -1.005 6 9.242 1 86.88 88 LEU B C 1
ATOM 1990 O O . LEU B 1 88 ? 0.054 5.562 9.695 1 86.88 88 LEU B O 1
ATOM 1994 N N . VAL B 1 89 ? -0.979 6.797 8.266 1 90.5 89 VAL B N 1
ATOM 1995 C CA . VAL B 1 89 ? 0.16 6.898 7.363 1 90.5 89 VAL B CA 1
ATOM 1996 C C . VAL B 1 89 ? 0.991 8.133 7.711 1 90.5 89 VAL B C 1
ATOM 1998 O O . VAL B 1 89 ? 2.199 8.164 7.465 1 90.5 89 VAL B O 1
ATOM 2001 N N . LEU B 1 90 ? 0.388 9.133 8.336 1 92.94 90 LEU B N 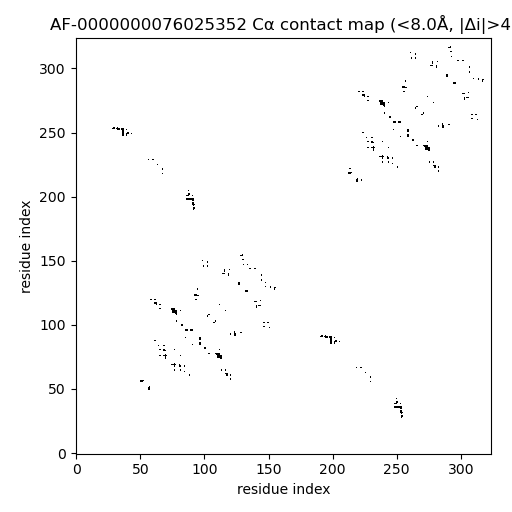1
ATOM 2002 C CA . LEU B 1 90 ? 1.11 10.383 8.547 1 92.94 90 LEU B CA 1
ATOM 2003 C C . LEU B 1 90 ? 1.401 10.594 10.031 1 92.94 90 LEU B C 1
ATOM 2005 O O . LEU B 1 90 ? 1.997 11.609 10.406 1 92.94 90 LEU B O 1
ATOM 2009 N N . ALA B 1 91 ? 0.988 9.703 10.812 1 88 91 ALA B N 1
ATOM 2010 C CA . ALA B 1 91 ? 1.338 9.812 12.227 1 88 91 ALA B CA 1
ATOM 2011 C C . ALA B 1 91 ? 2.846 9.953 12.414 1 88 91 ALA B C 1
ATOM 2013 O O . ALA B 1 91 ? 3.621 9.188 11.828 1 88 91 ALA B O 1
ATOM 2014 N N . GLY B 1 92 ? 3.221 10.969 13.07 1 85.31 92 GLY B N 1
ATOM 2015 C CA . GLY B 1 92 ? 4.633 11.211 13.312 1 85.31 92 GLY B CA 1
ATOM 2016 C C . GLY B 1 92 ? 5.312 11.961 12.18 1 85.31 92 GLY B C 1
ATOM 2017 O O . GLY B 1 92 ? 6.43 12.453 12.336 1 85.31 92 GLY B O 1
ATOM 2018 N N . ARG B 1 93 ? 4.656 12.109 11.039 1 89.31 93 ARG B N 1
ATOM 2019 C CA . ARG B 1 93 ? 5.258 12.742 9.875 1 89.31 93 ARG B CA 1
ATOM 2020 C C . ARG B 1 93 ? 4.66 14.125 9.633 1 89.31 93 ARG B C 1
ATOM 2022 O O . ARG B 1 93 ? 5.281 14.969 8.984 1 89.31 93 ARG B O 1
ATOM 2029 N N . PHE B 1 94 ? 3.51 14.242 10.078 1 94.62 94 PHE B N 1
ATOM 2030 C CA . PHE B 1 94 ? 2.836 15.531 9.922 1 94.62 94 PHE B CA 1
ATOM 2031 C C . PHE B 1 94 ? 2.578 16.172 11.273 1 94.62 94 PHE B C 1
ATOM 2033 O O . PHE B 1 94 ? 1.643 15.789 11.984 1 94.62 94 PHE B O 1
ATOM 2040 N N . LYS B 1 95 ? 3.279 17.219 11.648 1 94.31 95 LYS B N 1
ATOM 2041 C CA . LYS B 1 95 ? 3.305 17.812 12.984 1 94.31 95 LYS B CA 1
ATOM 2042 C C . LYS B 1 95 ? 1.97 18.469 13.32 1 94.31 95 LYS B C 1
ATOM 2044 O O . LYS B 1 95 ? 1.651 18.672 14.492 1 94.31 95 LYS B O 1
ATOM 2049 N N . PHE B 1 96 ? 1.185 18.734 12.328 1 97.12 96 PHE B N 1
ATOM 2050 C CA . PHE B 1 96 ? -0.088 19.406 12.594 1 97.12 96 PHE B CA 1
ATOM 2051 C C . PHE B 1 96 ? -1.255 18.469 12.297 1 97.12 96 PHE B C 1
ATOM 2053 O O . PHE B 1 96 ? -2.367 18.922 12.016 1 97.12 96 PHE B O 1
ATOM 2060 N N . LEU B 1 97 ? -1.024 17.219 12.32 1 96.06 97 LEU B N 1
ATOM 2061 C CA . LEU B 1 97 ? -2.035 16.234 11.938 1 96.06 97 LEU B CA 1
ATOM 2062 C C . LEU B 1 97 ? -3.295 16.391 12.781 1 96.06 97 LEU B C 1
ATOM 2064 O O . LEU B 1 97 ? -4.406 16.422 12.25 1 96.06 97 LEU B O 1
ATOM 2068 N N . ASP B 1 98 ? -3.129 16.516 14.031 1 95.88 98 ASP B N 1
ATOM 2069 C CA . ASP B 1 98 ? -4.281 16.656 14.914 1 95.88 98 ASP B CA 1
ATOM 2070 C C . ASP B 1 98 ? -5.078 17.906 14.594 1 95.88 98 ASP B C 1
ATOM 2072 O O . ASP B 1 98 ? -6.309 17.891 14.562 1 95.88 98 ASP B O 1
ATOM 2076 N N . LEU B 1 99 ? -4.375 18.984 14.445 1 97.31 99 LEU B N 1
ATOM 2077 C CA . LEU B 1 99 ? -5.035 20.25 14.125 1 97.31 99 LEU B CA 1
ATOM 2078 C C . LEU B 1 99 ? -5.719 20.172 12.766 1 97.31 99 LEU B C 1
ATOM 2080 O O . LEU B 1 99 ? -6.809 20.734 12.578 1 97.31 99 LEU B O 1
ATOM 2084 N N . TRP B 1 100 ? -5.082 19.531 11.789 1 98.5 100 TRP B N 1
ATOM 2085 C CA . TRP B 1 100 ? -5.648 19.281 10.469 1 98.5 100 TRP B CA 1
ATOM 2086 C C . TRP B 1 100 ? -6.961 18.516 10.57 1 98.5 100 TRP B C 1
ATOM 2088 O O . TRP B 1 100 ? -7.977 18.922 10 1 98.5 100 TRP B O 1
ATOM 2098 N N . ASN B 1 101 ? -6.957 17.484 11.336 1 97.81 101 ASN B N 1
ATOM 2099 C CA . ASN B 1 101 ? -8.156 16.672 11.523 1 97.81 101 ASN B CA 1
ATOM 2100 C C . ASN B 1 101 ? -9.273 17.469 12.188 1 97.81 101 ASN B C 1
ATOM 2102 O O . ASN B 1 101 ? -10.43 17.391 11.766 1 97.81 101 ASN B O 1
ATOM 2106 N N . LYS B 1 102 ? -8.891 18.188 13.164 1 97.62 102 LYS B N 1
ATOM 2107 C CA . LYS B 1 102 ? -9.859 19.047 13.844 1 97.62 102 LYS B CA 1
ATOM 2108 C C . LYS B 1 102 ? -10.477 20.062 12.875 1 97.62 102 LYS B C 1
ATOM 2110 O O . LYS B 1 102 ? -11.695 20.219 12.844 1 97.62 102 LYS B O 1
ATOM 2115 N N . PHE B 1 103 ? -9.625 20.703 12.164 1 98.12 103 PHE B N 1
ATOM 2116 C CA . PHE B 1 103 ? -10.062 21.672 11.164 1 98.12 103 PHE B CA 1
ATOM 2117 C C . PHE B 1 103 ? -11.062 21.047 10.203 1 98.12 103 PHE B C 1
ATOM 2119 O O . PHE B 1 103 ? -12.102 21.641 9.906 1 98.12 103 PHE B O 1
ATOM 2126 N N . LEU B 1 104 ? -10.836 19.844 9.703 1 98.44 104 LEU B N 1
ATOM 2127 C CA . LEU B 1 104 ? -11.695 19.188 8.719 1 98.44 104 LEU B CA 1
ATOM 2128 C C . LEU B 1 104 ? -13.047 18.844 9.328 1 98.44 104 LEU B C 1
ATOM 2130 O O . LEU B 1 104 ? -14.086 19.062 8.703 1 98.44 104 LEU B O 1
ATOM 2134 N N . VAL B 1 105 ? -13.008 18.297 10.516 1 97.12 105 VAL B N 1
ATOM 2135 C CA . VAL B 1 105 ? -14.234 17.859 11.18 1 97.12 105 VAL B CA 1
ATOM 2136 C C . VAL B 1 105 ? -15.125 19.062 11.469 1 97.12 105 VAL B C 1
ATOM 2138 O O . VAL B 1 105 ? -16.344 18.984 11.359 1 97.12 105 VAL B O 1
ATOM 2141 N N . GLU B 1 106 ? -14.547 20.141 11.703 1 95.81 106 GLU B N 1
ATOM 2142 C CA . GLU B 1 106 ? -15.312 21.312 12.125 1 95.81 106 GLU B CA 1
ATOM 2143 C C . GLU B 1 106 ? -15.68 22.188 10.938 1 95.81 106 GLU B C 1
ATOM 2145 O O . GLU B 1 106 ? -16.734 22.828 10.93 1 95.81 106 GLU B O 1
ATOM 2150 N N . HIS B 1 107 ? -14.883 22.188 9.883 1 91.56 107 HIS B N 1
ATOM 2151 C CA . HIS B 1 107 ? -15.055 23.266 8.898 1 91.56 107 HIS B CA 1
ATOM 2152 C C . HIS B 1 107 ? -15.188 22.703 7.488 1 91.56 107 HIS B C 1
ATOM 2154 O O . HIS B 1 107 ? -15.625 23.406 6.578 1 91.56 107 HIS B O 1
ATOM 2160 N N . HIS B 1 108 ? -14.828 21.531 7.094 1 90.25 108 HIS B N 1
ATOM 2161 C CA . HIS B 1 108 ? -14.906 20.984 5.738 1 90.25 108 HIS B CA 1
ATOM 2162 C C . HIS B 1 108 ? -16.078 20.016 5.602 1 90.25 108 HIS B C 1
ATOM 2164 O O . HIS B 1 108 ? -17.031 20.297 4.883 1 90.25 108 HIS B O 1
ATOM 2170 N N . LYS B 1 109 ? -16.281 19.016 6.242 1 87.88 109 LYS B N 1
ATOM 2171 C CA . LYS B 1 109 ? -17.391 18.078 6.422 1 87.88 109 LYS B CA 1
ATOM 2172 C C . LYS B 1 109 ? -17.781 17.438 5.094 1 87.88 109 LYS B C 1
ATOM 2174 O O . LYS B 1 109 ? -18.953 17.094 4.895 1 87.88 109 LYS B O 1
ATOM 2179 N N . ARG B 1 110 ? -16.922 17.5 4.117 1 94 110 ARG B N 1
ATOM 2180 C CA . ARG B 1 110 ? -17.141 16.922 2.799 1 94 110 ARG B CA 1
ATOM 2181 C C . ARG B 1 110 ? -16.016 15.969 2.418 1 94 110 ARG B C 1
ATOM 2183 O O . ARG B 1 110 ? -15.117 15.711 3.219 1 94 110 ARG B O 1
ATOM 2190 N N . SER B 1 111 ? -16.109 15.398 1.217 1 96.88 111 SER B N 1
ATOM 2191 C CA . SER B 1 111 ? -15.086 14.484 0.713 1 96.88 111 SER B CA 1
ATOM 2192 C C . SER B 1 111 ? -13.797 15.219 0.379 1 96.88 111 SER B C 1
ATOM 2194 O O . SER B 1 111 ? -13.812 16.438 0.149 1 96.88 111 SER B O 1
ATOM 2196 N N . ILE B 1 112 ? -12.703 14.461 0.466 1 98.56 112 ILE B N 1
ATOM 2197 C CA . ILE B 1 112 ? -11.375 15 0.199 1 98.56 112 ILE B CA 1
ATOM 2198 C C . ILE B 1 112 ? -11 14.742 -1.26 1 98.56 112 ILE B C 1
ATOM 2200 O O . ILE B 1 112 ? -10.969 13.594 -1.709 1 98.56 112 ILE B O 1
ATOM 2204 N N . PRO B 1 113 ? -10.688 15.805 -1.953 1 97.81 113 PRO B N 1
ATOM 2205 C CA . PRO B 1 113 ? -10.219 15.609 -3.326 1 97.81 113 PRO B CA 1
ATOM 2206 C C . PRO B 1 113 ? -8.836 14.969 -3.387 1 97.81 113 PRO B C 1
ATOM 2208 O O . PRO B 1 113 ? -8.031 15.141 -2.465 1 97.81 113 PRO B O 1
ATOM 2211 N N . LYS B 1 114 ? -8.523 14.359 -4.523 1 98.06 114 LYS B N 1
ATOM 2212 C CA . LYS B 1 114 ? -7.238 13.703 -4.742 1 98.06 114 LYS B CA 1
ATOM 2213 C C . LYS B 1 114 ? -6.09 14.703 -4.664 1 98.06 114 LYS B C 1
ATOM 2215 O O . LYS B 1 114 ? -5.051 14.414 -4.07 1 98.06 114 LYS B O 1
ATOM 2220 N N . ASP B 1 115 ? -6.293 15.797 -5.305 1 98.12 115 ASP B N 1
ATOM 2221 C CA . ASP B 1 115 ? -5.242 16.812 -5.301 1 98.12 115 ASP B CA 1
ATOM 2222 C C . ASP B 1 115 ? -4.891 17.234 -3.879 1 98.12 115 ASP B C 1
ATOM 2224 O O . ASP B 1 115 ? -3.715 17.344 -3.529 1 98.12 115 ASP B O 1
ATOM 2228 N N . THR B 1 116 ? -5.871 17.453 -3.018 1 98.5 116 THR B N 1
ATOM 2229 C CA . THR B 1 116 ? -5.652 17.812 -1.622 1 98.5 116 THR B CA 1
ATOM 2230 C C . THR B 1 116 ? -4.91 16.703 -0.888 1 98.5 116 THR B C 1
ATOM 2232 O O . THR B 1 116 ? -3.941 16.969 -0.168 1 98.5 116 THR B O 1
ATOM 2235 N N . TRP B 1 117 ? -5.367 15.492 -1.077 1 98.81 117 TRP B N 1
ATOM 2236 C CA . TRP B 1 117 ? -4.711 14.336 -0.466 1 98.81 117 TRP B CA 1
ATOM 2237 C C . TRP B 1 117 ? -3.232 14.297 -0.834 1 98.81 117 TRP B C 1
ATOM 2239 O O . TRP B 1 117 ? -2.369 14.227 0.045 1 98.81 117 TRP B O 1
ATOM 2249 N N . ASN B 1 118 ? -2.957 14.453 -2.078 1 98.56 118 ASN B N 1
ATOM 2250 C CA . ASN B 1 118 ? -1.59 14.344 -2.576 1 98.56 118 ASN B CA 1
ATOM 2251 C C . ASN B 1 118 ? -0.711 15.484 -2.07 1 98.56 118 ASN B C 1
ATOM 2253 O O . ASN B 1 118 ? 0.406 15.25 -1.604 1 98.56 118 ASN B O 1
ATOM 2257 N N . LEU B 1 119 ? -1.172 16.656 -2.078 1 98.5 119 LEU B N 1
ATOM 2258 C CA . LEU B 1 119 ? -0.348 17.828 -1.783 1 98.5 119 LEU B CA 1
ATOM 2259 C C . LEU B 1 119 ? -0.187 18.016 -0.278 1 98.5 119 LEU B C 1
ATOM 2261 O O . LEU B 1 119 ? 0.729 18.703 0.173 1 98.5 119 LEU B O 1
ATOM 2265 N N . LEU B 1 120 ? -1.069 17.375 0.528 1 98.69 120 LEU B N 1
ATOM 2266 C CA . LEU B 1 120 ? -0.915 17.422 1.978 1 98.69 120 LEU B CA 1
ATOM 2267 C C . LEU B 1 120 ? 0.409 16.797 2.408 1 98.69 120 LEU B C 1
ATOM 2269 O O . LEU B 1 120 ? 1.028 17.25 3.373 1 98.69 120 LEU B O 1
ATOM 2273 N N . LEU B 1 121 ? 0.866 15.828 1.689 1 97.88 121 LEU B N 1
ATOM 2274 C CA . LEU B 1 121 ? 2.154 15.227 2.025 1 97.88 121 LEU B CA 1
ATOM 2275 C C . LEU B 1 121 ? 3.285 16.234 1.844 1 97.88 121 LEU B C 1
ATOM 2277 O O . LEU B 1 121 ? 4.137 16.375 2.723 1 97.88 121 LEU B O 1
ATOM 2281 N N . ASP B 1 122 ? 3.299 16.906 0.708 1 97.44 122 ASP B N 1
ATOM 2282 C CA . ASP B 1 122 ? 4.305 17.938 0.49 1 97.44 122 ASP B CA 1
ATOM 2283 C C . ASP B 1 122 ? 4.215 19.031 1.559 1 97.44 122 ASP B C 1
ATOM 2285 O O . ASP B 1 122 ? 5.234 19.469 2.094 1 97.44 122 ASP B O 1
ATOM 2289 N N . PHE B 1 123 ? 3.057 19.438 1.884 1 98.25 123 PHE B N 1
ATOM 2290 C CA . PHE B 1 123 ? 2.822 20.422 2.941 1 98.25 123 PHE B CA 1
ATOM 2291 C C . PHE B 1 123 ? 3.402 19.938 4.266 1 98.25 123 PHE B C 1
ATOM 2293 O O . PHE B 1 123 ? 4.102 20.688 4.953 1 98.25 123 PHE B O 1
ATOM 2300 N N . SER B 1 124 ? 3.123 18.766 4.574 1 97.31 124 SER B N 1
ATOM 2301 C CA . SER B 1 124 ? 3.564 18.172 5.832 1 97.31 124 SER B CA 1
ATOM 2302 C C . SER B 1 124 ? 5.086 18.172 5.941 1 97.31 124 SER B C 1
ATOM 2304 O O . SER B 1 124 ? 5.637 18.328 7.031 1 97.31 124 SER B O 1
ATOM 2306 N N . THR B 1 125 ? 5.77 18.016 4.82 1 95.81 125 THR B N 1
ATOM 2307 C CA . THR B 1 125 ? 7.219 17.859 4.797 1 95.81 125 THR B CA 1
ATOM 2308 C C . THR B 1 125 ? 7.902 19.234 4.844 1 95.81 125 THR B C 1
ATOM 2310 O O . THR B 1 125 ? 9.008 19.359 5.371 1 95.81 125 THR B O 1
ATOM 2313 N N . MET B 1 126 ? 7.273 20.25 4.395 1 96 126 MET B N 1
ATOM 2314 C CA . MET B 1 126 ? 7.988 21.5 4.211 1 96 126 MET B CA 1
ATOM 2315 C C . MET B 1 126 ? 7.562 22.531 5.262 1 96 126 MET B C 1
ATOM 2317 O O . MET B 1 126 ? 8.297 23.484 5.539 1 96 126 MET B O 1
ATOM 2321 N N . ILE B 1 127 ? 6.41 22.406 5.879 1 97.31 127 ILE B N 1
ATOM 2322 C CA . ILE B 1 127 ? 5.828 23.469 6.691 1 97.31 127 ILE B CA 1
ATOM 2323 C C . ILE B 1 127 ? 6.609 23.609 7.996 1 97.31 127 ILE B C 1
ATOM 2325 O O . ILE B 1 127 ? 7.004 22.609 8.602 1 97.31 127 ILE B O 1
ATOM 2329 N N . THR B 1 128 ? 6.844 24.859 8.344 1 96.31 128 THR B N 1
ATOM 2330 C CA . THR B 1 128 ? 7.555 25.156 9.586 1 96.31 128 THR B CA 1
ATOM 2331 C C . THR B 1 128 ? 6.594 25.156 10.773 1 96.31 128 THR B C 1
ATOM 2333 O O . THR B 1 128 ? 5.375 25.203 10.594 1 96.31 128 THR B O 1
ATOM 2336 N N . ASP B 1 129 ? 7.152 25.125 11.961 1 94.94 129 ASP B N 1
ATOM 2337 C CA . ASP B 1 129 ? 6.379 25.031 13.195 1 94.94 129 ASP B CA 1
ATOM 2338 C C . ASP B 1 129 ? 5.434 26.219 13.336 1 94.94 129 ASP B C 1
ATOM 2340 O O . ASP B 1 129 ? 4.348 26.094 13.906 1 94.94 129 ASP B O 1
ATOM 2344 N N . ASP B 1 130 ? 5.883 27.344 12.859 1 94.62 130 ASP B N 1
ATOM 2345 C CA . ASP B 1 130 ? 5.066 28.547 12.992 1 94.62 130 ASP B CA 1
ATOM 2346 C C . ASP B 1 130 ? 4.316 28.844 11.703 1 94.62 130 ASP B C 1
ATOM 2348 O O . ASP B 1 130 ? 3.641 29.859 11.594 1 94.62 130 ASP B O 1
ATOM 2352 N N . MET B 1 131 ? 4.477 28.094 10.68 1 96.81 131 MET B N 1
ATOM 2353 C CA . MET B 1 131 ? 3.836 28.141 9.367 1 96.81 131 MET B CA 1
ATOM 2354 C C . MET B 1 131 ? 4.191 29.438 8.648 1 96.81 131 MET B C 1
ATOM 2356 O O . MET B 1 131 ? 3.432 29.906 7.797 1 96.81 131 MET B O 1
ATOM 2360 N N . SER B 1 132 ? 5.285 30.016 9.031 1 95.62 132 SER B N 1
ATOM 2361 C CA . SER B 1 132 ? 5.68 31.297 8.453 1 95.62 132 SER B CA 1
ATOM 2362 C C . SER B 1 132 ? 6.145 31.125 7.008 1 95.62 132 SER B C 1
ATOM 2364 O O . SER B 1 132 ? 6.145 32.094 6.238 1 95.62 132 SER B O 1
ATOM 2366 N N . ASN B 1 133 ? 6.492 29.984 6.684 1 96.88 133 ASN B N 1
ATOM 2367 C CA . ASN B 1 133 ? 7.066 29.766 5.359 1 96.88 133 ASN B CA 1
ATOM 2368 C C . ASN B 1 133 ? 5.988 29.438 4.328 1 96.88 133 ASN B C 1
ATOM 2370 O O . ASN B 1 133 ? 6.297 29.188 3.16 1 96.88 133 ASN B O 1
ATOM 2374 N N . TYR B 1 134 ? 4.727 29.328 4.711 1 97.12 134 TYR B N 1
ATOM 2375 C CA . TYR B 1 134 ? 3.678 28.953 3.775 1 97.12 134 TYR B CA 1
ATOM 2376 C C . TYR B 1 134 ? 3.338 30.094 2.83 1 97.12 134 TYR B C 1
ATOM 2378 O O . TYR B 1 134 ? 3.15 31.234 3.268 1 97.12 134 TYR B O 1
ATOM 2386 N N . ASP B 1 135 ? 3.312 29.781 1.527 1 95.81 135 ASP B N 1
ATOM 2387 C CA . ASP B 1 135 ? 2.945 30.734 0.488 1 95.81 135 ASP B CA 1
ATOM 2388 C C . ASP B 1 135 ? 1.486 30.562 0.074 1 95.81 135 ASP B C 1
ATOM 2390 O O . ASP B 1 135 ? 1.173 29.75 -0.796 1 95.81 135 ASP B O 1
ATOM 2394 N N . GLU B 1 136 ? 0.659 31.438 0.512 1 89.94 136 GLU B N 1
ATOM 2395 C CA . GLU B 1 136 ? -0.778 31.344 0.274 1 89.94 136 GLU B CA 1
ATOM 2396 C C . GLU B 1 136 ? -1.111 31.609 -1.194 1 89.94 136 GLU B C 1
ATOM 2398 O O . GLU B 1 136 ? -2.17 31.188 -1.675 1 89.94 136 GLU B O 1
ATOM 2403 N N . GLU B 1 137 ? -0.217 32.219 -1.896 1 91.69 137 GLU B N 1
ATOM 2404 C CA . GLU B 1 137 ? -0.456 32.531 -3.303 1 91.69 137 GLU B CA 1
ATOM 2405 C C . GLU B 1 137 ? 0.101 31.453 -4.211 1 91.69 137 GLU B C 1
ATOM 2407 O O . GLU B 1 137 ? -0.023 31.531 -5.434 1 91.69 137 GLU B O 1
ATOM 2412 N N . GLY B 1 138 ? 0.602 30.453 -3.598 1 94.69 138 GLY B N 1
ATOM 2413 C CA . GLY B 1 138 ? 1.127 29.344 -4.371 1 94.69 138 GLY B CA 1
ATOM 2414 C C . GLY B 1 138 ? 0.042 28.453 -4.941 1 94.69 138 GLY B C 1
ATOM 2415 O O . GLY B 1 138 ? -1.145 28.766 -4.855 1 94.69 138 GLY B O 1
ATOM 2416 N N . ALA B 1 139 ? 0.382 27.344 -5.641 1 95.38 139 ALA B N 1
ATOM 2417 C CA . ALA B 1 139 ? -0.537 26.422 -6.309 1 95.38 139 ALA B CA 1
ATOM 2418 C C . ALA B 1 139 ? -1.047 25.359 -5.34 1 95.38 139 ALA B C 1
ATOM 2420 O O . ALA B 1 139 ? -1.266 24.203 -5.734 1 95.38 139 ALA B O 1
ATOM 2421 N N . TRP B 1 140 ? -1.282 25.797 -4.105 1 97.75 140 TRP B N 1
ATOM 2422 C CA . TRP B 1 140 ? -1.806 24.875 -3.107 1 97.75 140 TRP B CA 1
ATOM 2423 C C . TRP B 1 140 ? -3.324 24.781 -3.195 1 97.75 140 TRP B C 1
ATOM 2425 O O . TRP B 1 140 ? -3.988 25.734 -3.607 1 97.75 140 TRP B O 1
ATOM 2435 N N . PRO B 1 141 ? -3.85 23.641 -2.807 1 97.69 141 PRO B N 1
ATOM 2436 C CA . PRO B 1 141 ? -5.309 23.547 -2.734 1 97.69 141 PRO B CA 1
ATOM 2437 C C . PRO B 1 141 ? -5.922 24.547 -1.768 1 97.69 141 PRO B C 1
ATOM 2439 O O . PRO B 1 141 ? -5.359 24.812 -0.702 1 97.69 141 PRO B O 1
ATOM 2442 N N . VAL B 1 142 ? -7.055 25.016 -2.168 1 97.5 142 VAL B N 1
ATOM 2443 C CA . VAL B 1 142 ? -7.754 26.016 -1.365 1 97.5 142 VAL B CA 1
ATOM 2444 C C . VAL B 1 142 ? -7.988 25.469 0.043 1 97.5 142 VAL B C 1
ATOM 2446 O O . VAL B 1 142 ? -7.879 26.219 1.024 1 97.5 142 VAL B O 1
ATOM 2449 N N . LEU B 1 143 ? -8.266 24.234 0.188 1 97.94 143 LEU B N 1
ATOM 2450 C CA . LEU B 1 143 ? -8.5 23.625 1.489 1 97.94 143 LEU B CA 1
ATOM 2451 C C . LEU B 1 143 ? -7.277 23.766 2.387 1 97.94 143 LEU B C 1
ATOM 2453 O O . LEU B 1 143 ? -7.406 23.953 3.598 1 97.94 143 LEU B O 1
ATOM 2457 N N . ILE B 1 144 ? -6.121 23.625 1.843 1 98.25 144 ILE B N 1
ATOM 2458 C CA . ILE B 1 144 ? -4.898 23.766 2.627 1 98.25 144 ILE B CA 1
ATOM 2459 C C . ILE B 1 144 ? -4.691 25.234 2.994 1 98.25 144 ILE B C 1
ATOM 2461 O O . ILE B 1 144 ? -4.277 25.547 4.113 1 98.25 144 ILE B O 1
ATOM 2465 N N . ASP B 1 145 ? -5.035 26.125 2.096 1 98 145 ASP B N 1
ATOM 2466 C CA . ASP B 1 145 ? -5.008 27.547 2.426 1 98 145 ASP B CA 1
ATOM 2467 C C . ASP B 1 145 ? -5.887 27.844 3.637 1 98 145 ASP B C 1
ATOM 2469 O O . ASP B 1 145 ? -5.453 28.516 4.578 1 98 145 ASP B O 1
ATOM 2473 N N . ASP B 1 146 ? -7.066 27.344 3.551 1 97.56 146 ASP B N 1
ATOM 2474 C CA . ASP B 1 146 ? -8.023 27.547 4.629 1 97.56 146 ASP B CA 1
ATOM 2475 C C . ASP B 1 146 ? -7.512 26.953 5.941 1 97.56 146 ASP B C 1
ATOM 2477 O O . ASP B 1 146 ? -7.734 27.516 7.012 1 97.56 146 ASP B O 1
ATOM 2481 N N . PHE B 1 147 ? -6.859 25.875 5.879 1 98.19 147 PHE B N 1
ATOM 2482 C CA . PHE B 1 147 ? -6.289 25.25 7.07 1 98.19 147 PHE B CA 1
ATOM 2483 C C . PHE B 1 147 ? -5.227 26.156 7.695 1 98.19 147 PHE B C 1
ATOM 2485 O O . PHE B 1 147 ? -5.199 26.328 8.914 1 98.19 147 PHE B O 1
ATOM 2492 N N . VAL B 1 148 ? -4.402 26.656 6.836 1 98.12 148 VAL B N 1
ATOM 2493 C CA . VAL B 1 148 ? -3.336 27.516 7.352 1 98.12 148 VAL B CA 1
ATOM 2494 C C . VAL B 1 148 ? -3.938 28.734 8.031 1 98.12 148 VAL B C 1
ATOM 2496 O O . VAL B 1 148 ? -3.49 29.141 9.109 1 98.12 148 VAL B O 1
ATOM 2499 N N . GLU B 1 149 ? -4.891 29.297 7.414 1 96.5 149 GLU B N 1
ATOM 2500 C CA . GLU B 1 149 ? -5.586 30.438 8.016 1 96.5 149 GLU B CA 1
ATOM 2501 C C . GLU B 1 149 ? -6.207 30.047 9.359 1 96.5 149 GLU B C 1
ATOM 2503 O O . GLU B 1 149 ? -6.156 30.828 10.312 1 96.5 149 GLU B O 1
ATOM 2508 N N . PHE B 1 150 ? -6.734 28.938 9.406 1 96.88 150 PHE B N 1
ATOM 2509 C CA . PHE B 1 150 ? -7.336 28.406 10.625 1 96.88 150 PHE B CA 1
ATOM 2510 C C . PHE B 1 150 ? -6.273 28.109 1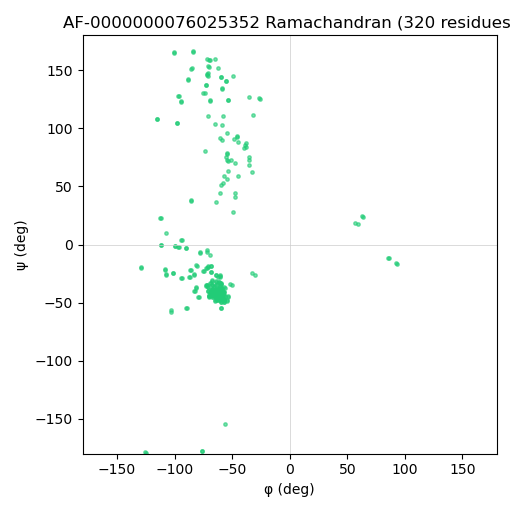1.672 1 96.88 150 PHE B C 1
ATOM 2512 O O . PHE B 1 150 ? -6.473 28.375 12.859 1 96.88 150 PHE B O 1
ATOM 2519 N N . ALA B 1 151 ? -5.152 27.609 11.32 1 97.31 151 ALA B N 1
ATOM 2520 C CA . ALA B 1 151 ? -4.148 27.047 12.211 1 97.31 151 ALA B CA 1
ATOM 2521 C C . ALA B 1 151 ? -3.281 28.141 12.828 1 97.31 151 ALA B C 1
ATOM 2523 O O . ALA B 1 151 ? -2.896 28.062 14 1 97.31 151 ALA B O 1
ATOM 2524 N N . ARG B 1 152 ? -2.992 29.094 12.133 1 96 152 ARG B N 1
ATOM 2525 C CA . ARG B 1 152 ? -2.016 30.109 12.547 1 96 152 ARG B CA 1
ATOM 2526 C C . ARG B 1 152 ? -2.4 30.734 13.883 1 96 152 ARG B C 1
ATOM 2528 O O . ARG B 1 152 ? -1.569 30.828 14.789 1 96 152 ARG B O 1
ATOM 2535 N N . PRO B 1 153 ? -3.619 31.078 14.109 1 94.06 153 PRO B N 1
ATOM 2536 C CA . PRO B 1 153 ? -3.992 31.625 15.414 1 94.06 153 PRO B CA 1
ATOM 2537 C C . PRO B 1 153 ? -3.818 30.641 16.547 1 94.06 153 PRO B C 1
ATOM 2539 O O . PRO B 1 153 ? -3.678 31.031 17.719 1 94.06 153 PRO B O 1
ATOM 2542 N N . HIS B 1 154 ? -3.877 29.359 16.297 1 92.38 154 HIS B N 1
ATOM 2543 C CA . HIS B 1 154 ? -3.797 28.328 17.328 1 92.38 154 HIS B CA 1
ATOM 2544 C C . HIS B 1 154 ? -2.346 27.953 17.625 1 92.38 154 HIS B C 1
ATOM 2546 O O . HIS B 1 154 ? -2.061 27.297 18.625 1 92.38 154 HIS B O 1
ATOM 2552 N N . ILE B 1 155 ? -1.43 28.172 16.797 1 88.94 155 ILE B N 1
ATOM 2553 C CA . ILE B 1 155 ? -0.024 27.828 16.969 1 88.94 155 ILE B CA 1
ATOM 2554 C C . ILE B 1 155 ? 0.72 28.969 17.641 1 88.94 155 ILE B C 1
ATOM 2556 O O . ILE B 1 155 ? 1.633 28.734 18.438 1 88.94 155 ILE B O 1
ATOM 2560 N N . GLY B 1 156 ? 0.739 30.219 17.203 1 70.69 156 GLY B N 1
ATOM 2561 C CA . GLY B 1 156 ? 1.336 31.391 17.844 1 70.69 156 GLY B CA 1
ATOM 2562 C C . GLY B 1 156 ? 0.913 31.547 19.297 1 70.69 156 GLY B C 1
ATOM 2563 O O . GLY B 1 156 ? 1.632 32.156 20.094 1 70.69 156 GLY B O 1
ATOM 2564 N N . THR B 1 157 ? -0.334 31.172 19.609 1 54.44 157 THR B N 1
ATOM 2565 C CA . THR B 1 157 ? -0.809 31.469 20.953 1 54.44 157 THR B CA 1
ATOM 2566 C C . THR B 1 157 ? -0.136 30.562 21.984 1 54.44 157 THR B C 1
ATOM 2568 O O . THR B 1 157 ? -0.515 30.562 23.156 1 54.44 157 THR B O 1
ATOM 2571 N N . LYS B 1 158 ? 0.682 29.531 21.719 1 47.12 158 LYS B N 1
ATOM 2572 C CA . LYS B 1 158 ? 1.434 29.078 22.891 1 47.12 158 LYS B CA 1
ATOM 2573 C C . LYS B 1 158 ? 2.309 30.188 23.453 1 47.12 158 LYS B C 1
ATOM 2575 O O . LYS B 1 158 ? 3.377 30.484 22.906 1 47.12 158 LYS B O 1
ATOM 2580 N N . SER B 1 159 ? 1.831 31.266 23.688 1 39.75 159 SER B N 1
ATOM 2581 C CA . SER B 1 159 ? 2.264 32.469 24.406 1 39.75 159 SER B CA 1
ATOM 2582 C C . SER B 1 159 ? 3.174 32.094 25.578 1 39.75 159 SER B C 1
ATOM 2584 O O . SER B 1 159 ? 2.885 31.172 26.344 1 39.75 159 SER B O 1
ATOM 2586 N N . THR B 1 160 ? 4.406 32.406 25.547 1 38.19 160 THR B N 1
ATOM 2587 C CA . THR B 1 160 ? 5.289 32.688 26.672 1 38.19 160 THR B CA 1
ATOM 2588 C C . THR B 1 160 ? 4.52 33.344 27.828 1 38.19 160 THR B C 1
ATOM 2590 O O . THR B 1 160 ? 4.047 34.469 27.703 1 38.19 160 THR B O 1
ATOM 2593 N N . ALA B 1 161 ? 3.543 32.719 28.453 1 39.91 161 ALA B N 1
ATOM 2594 C CA . ALA B 1 161 ? 3.361 33.156 29.828 1 39.91 161 ALA B CA 1
ATOM 2595 C C . ALA B 1 161 ? 4.703 33.5 30.484 1 39.91 161 ALA B C 1
ATOM 2597 O O . ALA B 1 161 ? 5.516 32.625 30.734 1 39.91 161 ALA B O 1
ATOM 2598 N N . VAL B 1 162 ? 5.355 34.625 30.125 1 33.22 162 VAL B N 1
ATOM 2599 C CA . VAL B 1 162 ? 6.18 35.281 31.125 1 33.22 162 VAL B CA 1
ATOM 2600 C C . VAL B 1 162 ? 5.32 35.688 32.344 1 33.22 162 VAL B C 1
ATOM 2602 O O . VAL B 1 162 ? 4.227 36.219 32.188 1 33.22 162 VAL B O 1
#